Protein AF-A0A1Y1YU15-F1 (afdb_monomer)

Organism: NCBI:txid1314790

Mean predicted aligned error: 13.15 Å

Radius of gyration: 26.99 Å; Cα contacts (8 Å, |Δi|>4): 102; chains: 1; bounding box: 77×65×83 Å

Nearest PDB structures (foldseek):
  6uuj-assembly2_E  TM=3.097E-01  e=8.843E-01  Mycobacterium tuberculosis H37Rv

Solvent-accessible surface area (backbone atoms only — not comparable to full-atom values): 10564 Å² total; per-residue (Å²): 143,83,94,68,80,86,42,73,74,81,77,100,46,38,54,58,57,47,42,28,51,53,19,51,52,49,24,51,52,28,48,51,51,47,53,54,50,54,59,48,46,73,71,70,78,58,92,48,72,67,58,55,51,53,48,52,51,35,54,51,52,23,51,44,20,50,46,21,23,49,14,44,73,71,67,37,59,70,40,27,43,52,33,29,52,46,42,49,49,52,48,52,52,47,50,67,61,44,48,58,53,51,51,48,51,47,60,70,39,62,79,65,55,90,78,56,93,66,55,62,67,54,50,52,52,51,54,50,54,53,51,53,51,54,49,50,53,51,50,30,49,52,32,40,51,46,39,50,74,64,39,97,85,52,72,64,73,68,72,72,70,76,70,92,78,75,78,87,74,86,85,85,81,80,88,80,82,87,83,91,132

Structure (mmCIF, N/CA/C/O backbone):
data_AF-A0A1Y1YU15-F1
#
_entry.id   AF-A0A1Y1YU15-F1
#
loop_
_atom_site.group_PDB
_atom_site.id
_atom_site.type_symbol
_atom_site.label_atom_id
_atom_site.label_alt_id
_atom_site.label_comp_id
_atom_site.label_asym_id
_atom_site.label_entity_id
_atom_site.label_seq_id
_atom_site.pdbx_PDB_ins_code
_atom_site.Cartn_x
_atom_site.Cartn_y
_atom_site.Cartn_z
_atom_site.occupancy
_atom_site.B_iso_or_equiv
_atom_site.auth_seq_id
_atom_site.auth_comp_id
_atom_site.auth_asym_id
_atom_site.auth_atom_id
_atom_site.pdbx_PDB_model_num
ATOM 1 N N . MET A 1 1 ? -29.786 4.382 21.457 1.00 41.31 1 MET A N 1
ATOM 2 C CA . MET A 1 1 ? -29.570 3.303 20.467 1.00 41.31 1 MET A CA 1
ATOM 3 C C . MET A 1 1 ? -29.735 3.900 19.070 1.00 41.31 1 MET A C 1
ATOM 5 O O . MET A 1 1 ? -30.804 3.803 18.497 1.00 41.31 1 MET A O 1
ATOM 9 N N . SER A 1 2 ? -28.711 4.571 18.537 1.00 36.91 2 SER A N 1
ATOM 10 C CA . SER A 1 2 ? -28.689 5.029 17.140 1.00 36.91 2 SER A CA 1
ATOM 11 C C . SER A 1 2 ? -27.227 5.170 16.709 1.00 36.91 2 SER A C 1
ATOM 13 O O . SER A 1 2 ? -26.524 6.049 17.181 1.00 36.91 2 SER A O 1
ATOM 15 N N . ARG A 1 3 ? -26.738 4.205 15.923 1.00 45.25 3 ARG A N 1
ATOM 16 C CA . ARG A 1 3 ? -25.414 4.186 15.265 1.00 45.25 3 ARG A CA 1
ATOM 17 C C . ARG A 1 3 ? -25.619 3.860 13.780 1.00 45.25 3 ARG A C 1
ATOM 19 O O . ARG A 1 3 ? -25.076 2.872 13.287 1.00 45.25 3 ARG A O 1
ATOM 26 N N . ARG A 1 4 ? -26.544 4.547 13.102 1.00 46.19 4 ARG A N 1
ATOM 27 C CA . ARG A 1 4 ? -26.965 4.156 11.740 1.00 46.19 4 ARG A CA 1
ATOM 28 C C . ARG A 1 4 ? -26.695 5.179 10.639 1.00 46.19 4 ARG A C 1
ATOM 30 O O . ARG A 1 4 ? -26.731 4.764 9.486 1.00 46.19 4 ARG A O 1
ATOM 37 N N . TYR A 1 5 ? -26.355 6.434 10.936 1.00 45.50 5 TYR A N 1
ATOM 38 C CA . TYR A 1 5 ? -26.303 7.464 9.889 1.00 45.50 5 TYR A CA 1
ATOM 39 C C . TYR A 1 5 ? -24.934 7.680 9.222 1.00 45.50 5 TYR A C 1
ATOM 41 O O . TYR A 1 5 ? -24.892 8.070 8.061 1.00 45.50 5 TYR A O 1
ATOM 49 N N . LEU A 1 6 ? -23.822 7.272 9.841 1.00 48.00 6 LEU A N 1
ATOM 50 C CA . LEU A 1 6 ? -22.490 7.287 9.203 1.00 48.00 6 LEU A CA 1
ATOM 51 C C . LEU A 1 6 ? -22.209 6.091 8.264 1.00 48.00 6 LEU A C 1
ATOM 53 O O . LEU A 1 6 ? -21.063 5.866 7.873 1.00 48.00 6 LEU A O 1
ATOM 57 N N . ARG A 1 7 ? -23.222 5.287 7.905 1.00 48.56 7 ARG A N 1
ATOM 58 C CA . ARG A 1 7 ? -23.030 4.104 7.041 1.00 48.56 7 ARG A CA 1
ATOM 59 C C . ARG A 1 7 ? -22.749 4.444 5.576 1.00 48.56 7 ARG A C 1
ATOM 61 O O . ARG A 1 7 ? -22.023 3.704 4.924 1.00 48.56 7 ARG A O 1
ATOM 68 N N . ASN A 1 8 ? -23.257 5.569 5.074 1.00 46.53 8 ASN A N 1
ATOM 69 C CA . ASN A 1 8 ? -23.302 5.828 3.636 1.00 46.53 8 ASN A CA 1
ATOM 70 C C . ASN A 1 8 ? -22.641 7.163 3.268 1.00 46.53 8 ASN A C 1
ATOM 72 O O . ASN A 1 8 ? -23.328 8.129 2.952 1.00 46.53 8 ASN A O 1
ATOM 76 N N . CYS A 1 9 ? -21.310 7.209 3.240 1.00 51.03 9 CYS A N 1
ATOM 77 C CA . CYS A 1 9 ? -20.596 8.249 2.496 1.00 51.03 9 CYS A CA 1
ATOM 78 C C . CYS A 1 9 ? -19.996 7.629 1.230 1.00 51.03 9 CYS A C 1
ATOM 80 O O . CYS A 1 9 ? -19.015 6.899 1.308 1.00 51.03 9 CYS A O 1
ATOM 82 N N . CYS A 1 10 ? -20.612 7.949 0.085 1.00 49.19 10 CYS A N 1
ATOM 83 C CA . CYS A 1 10 ? -20.233 7.587 -1.286 1.00 49.19 10 CYS A CA 1
ATOM 84 C C . CYS A 1 10 ? -20.115 6.078 -1.588 1.00 49.19 10 CYS A C 1
ATOM 86 O O . CYS A 1 10 ? -19.109 5.446 -1.297 1.00 49.19 10 CYS A O 1
ATOM 88 N N . PHE A 1 11 ? -21.108 5.556 -2.324 1.00 46.59 11 PHE A N 1
ATOM 89 C CA . PHE A 1 11 ? -21.105 4.238 -2.983 1.00 46.59 11 PHE A CA 1
ATOM 90 C C . PHE A 1 11 ? -21.295 3.011 -2.062 1.00 46.59 11 PHE A C 1
ATOM 92 O O . PHE A 1 11 ? -20.361 2.272 -1.798 1.00 46.59 11 PHE A O 1
ATOM 99 N N . VAL A 1 12 ? -22.546 2.752 -1.645 1.00 57.03 12 VAL A N 1
ATOM 100 C CA . VAL A 1 12 ? -23.147 1.425 -1.315 1.00 57.03 12 VAL A CA 1
ATOM 101 C C . VAL A 1 12 ? -22.483 0.558 -0.215 1.00 57.03 12 VAL A C 1
ATOM 103 O O . VAL A 1 12 ? -23.078 -0.421 0.228 1.00 57.03 12 VAL A O 1
ATOM 106 N N . VAL A 1 13 ? -21.301 0.899 0.290 1.00 64.69 13 VAL A N 1
ATOM 107 C CA . VAL A 1 13 ? -20.503 0.039 1.170 1.00 64.69 13 VAL A CA 1
ATOM 108 C C . VAL A 1 13 ? -20.176 0.776 2.465 1.00 64.69 13 VAL A C 1
ATOM 110 O O . VAL A 1 13 ? -19.547 1.831 2.447 1.00 64.69 13 VAL A O 1
ATOM 113 N N . ASP A 1 14 ? -20.557 0.178 3.599 1.00 79.06 14 ASP A N 1
ATOM 114 C CA . ASP A 1 14 ? -20.177 0.647 4.936 1.00 79.06 14 ASP A CA 1
ATOM 115 C C . ASP A 1 14 ? -18.658 0.897 5.004 1.00 79.06 14 ASP A C 1
ATOM 117 O O . ASP A 1 14 ? -17.885 0.005 4.648 1.00 79.06 14 ASP A O 1
ATOM 121 N N . LEU A 1 15 ? -18.199 2.033 5.553 1.00 77.69 15 LEU A N 1
ATOM 122 C CA . LEU A 1 15 ? -16.755 2.331 5.699 1.00 77.69 15 LEU A CA 1
ATOM 123 C C . LEU A 1 15 ? -15.980 1.199 6.401 1.00 77.69 15 LEU A C 1
ATOM 125 O O . LEU A 1 15 ? -14.820 0.920 6.085 1.00 77.69 15 LEU A O 1
ATOM 129 N N . LYS A 1 16 ? -16.645 0.503 7.332 1.00 84.75 16 LYS A N 1
ATOM 130 C CA . LYS A 1 16 ? -16.109 -0.698 7.978 1.00 84.75 16 LYS A CA 1
ATOM 131 C C . LYS A 1 16 ? -15.852 -1.818 6.963 1.00 84.75 16 LYS A C 1
ATOM 133 O O . LYS A 1 16 ? -14.764 -2.377 6.946 1.00 84.75 16 LYS A O 1
ATOM 138 N N . MET A 1 17 ? -16.828 -2.141 6.116 1.00 86.31 17 MET A N 1
ATOM 139 C CA . MET A 1 17 ? -16.665 -3.179 5.093 1.00 86.31 17 MET A CA 1
ATOM 140 C C . MET A 1 17 ? -15.680 -2.754 4.004 1.00 86.31 17 MET A C 1
ATOM 142 O O . MET A 1 17 ? -14.873 -3.572 3.573 1.00 86.31 17 MET A O 1
ATOM 146 N N . GLY A 1 18 ? -15.685 -1.476 3.616 1.00 85.94 18 GLY A N 1
ATOM 147 C CA . GLY A 1 18 ? -14.731 -0.924 2.656 1.00 85.94 18 GLY A CA 1
ATOM 148 C C . GLY A 1 18 ? -13.286 -1.073 3.133 1.00 85.94 18 GLY A C 1
ATOM 149 O O . GLY A 1 18 ? -12.451 -1.595 2.400 1.00 85.94 18 GLY A O 1
ATOM 150 N N . SER A 1 19 ? -12.993 -0.705 4.384 1.00 87.06 19 SER A N 1
ATOM 151 C CA . SER A 1 19 ? -11.641 -0.858 4.943 1.00 87.06 19 SER A CA 1
ATOM 152 C C . SER A 1 19 ? -11.200 -2.324 5.051 1.00 87.06 19 SER A C 1
ATOM 154 O O . SER A 1 19 ? -10.050 -2.629 4.739 1.00 87.06 19 SER A O 1
ATOM 156 N N . ILE A 1 20 ? -12.107 -3.243 5.405 1.00 90.88 20 ILE A N 1
ATOM 157 C CA . ILE A 1 20 ? -11.824 -4.688 5.432 1.00 90.88 20 ILE A CA 1
ATOM 158 C C . ILE A 1 20 ? -11.522 -5.213 4.023 1.00 90.88 20 ILE A C 1
ATOM 160 O O . ILE A 1 20 ? -10.530 -5.914 3.837 1.00 90.88 20 ILE A O 1
ATOM 164 N N . LEU A 1 21 ? -12.339 -4.861 3.025 1.00 92.25 21 LEU A N 1
ATOM 165 C CA . LEU A 1 21 ? -12.133 -5.285 1.637 1.00 92.25 21 LEU A CA 1
ATOM 166 C C . LEU A 1 21 ? -10.809 -4.764 1.078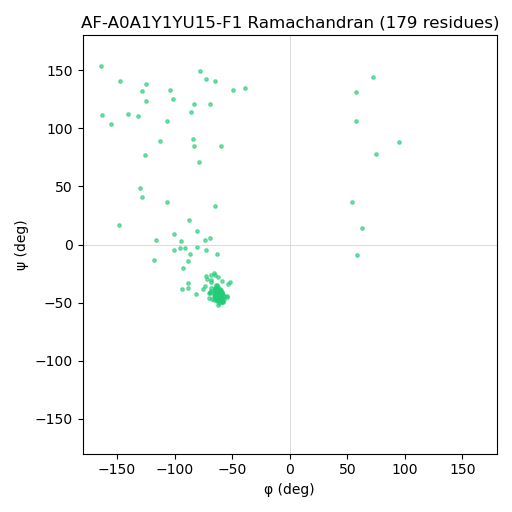 1.00 92.25 21 LEU A C 1
ATOM 168 O O . LEU A 1 21 ? -10.061 -5.533 0.480 1.00 92.25 21 LEU A O 1
ATOM 172 N N . ILE A 1 22 ? -10.486 -3.491 1.324 1.00 91.44 22 ILE A N 1
ATOM 173 C CA . ILE A 1 22 ? -9.209 -2.890 0.916 1.00 91.44 22 ILE A CA 1
ATOM 174 C C . ILE A 1 22 ? -8.036 -3.623 1.574 1.00 91.44 22 ILE A C 1
ATOM 176 O O . ILE A 1 22 ? -7.054 -3.939 0.905 1.00 91.44 22 ILE A O 1
ATOM 180 N N . ALA A 1 23 ? -8.135 -3.933 2.869 1.00 92.56 23 ALA A N 1
ATOM 181 C CA . ALA A 1 23 ? -7.090 -4.643 3.595 1.00 92.56 23 ALA A CA 1
ATOM 182 C C . ALA A 1 23 ? -6.886 -6.078 3.074 1.00 92.56 23 ALA A C 1
ATOM 184 O O . ALA A 1 23 ? -5.748 -6.498 2.862 1.00 92.56 23 ALA A O 1
ATOM 185 N N . LEU A 1 24 ? -7.969 -6.813 2.798 1.00 93.44 24 LEU A N 1
ATOM 186 C CA . LEU A 1 24 ? -7.902 -8.157 2.215 1.00 93.44 24 LEU A CA 1
ATOM 187 C C . LEU A 1 24 ? -7.347 -8.141 0.789 1.00 93.44 24 LEU A C 1
ATOM 189 O O . LEU A 1 24 ? -6.490 -8.958 0.455 1.00 93.44 24 LEU A O 1
ATOM 193 N N . PHE A 1 25 ? -7.789 -7.192 -0.038 1.00 92.69 25 PHE A N 1
ATOM 194 C CA . PHE A 1 25 ? -7.269 -7.020 -1.391 1.00 92.69 25 PHE A CA 1
ATOM 195 C C . PHE A 1 25 ? -5.776 -6.671 -1.369 1.00 92.69 25 PHE A C 1
ATOM 197 O O . PHE A 1 25 ? -4.992 -7.253 -2.114 1.00 92.69 25 PHE A O 1
ATOM 204 N N . GLY A 1 26 ? -5.357 -5.792 -0.454 1.00 88.94 26 GLY A N 1
ATOM 205 C CA . GLY A 1 26 ? -3.949 -5.484 -0.215 1.00 88.94 26 GLY A CA 1
ATOM 206 C C . GLY A 1 26 ? -3.140 -6.719 0.183 1.00 88.94 26 GLY A C 1
ATOM 207 O O . GLY A 1 26 ? -2.102 -6.983 -0.420 1.00 88.94 26 GLY A O 1
ATOM 208 N N . ALA A 1 27 ? -3.633 -7.519 1.134 1.00 92.38 27 ALA A N 1
ATOM 209 C CA . ALA A 1 27 ? -2.975 -8.758 1.548 1.00 92.38 27 ALA A CA 1
ATOM 210 C C . ALA A 1 27 ? -2.820 -9.743 0.378 1.00 92.38 27 ALA A C 1
ATOM 212 O O . ALA A 1 27 ? -1.752 -10.329 0.209 1.00 92.38 27 ALA A O 1
ATOM 213 N N . PHE A 1 28 ? -3.851 -9.880 -0.460 1.00 92.88 28 PHE A N 1
ATOM 214 C CA . PHE A 1 28 ? -3.805 -10.731 -1.647 1.00 92.88 28 PHE A CA 1
ATOM 215 C C . PHE A 1 28 ? -2.790 -10.230 -2.685 1.00 92.88 28 PHE A C 1
ATOM 217 O O . PHE A 1 28 ? -1.998 -11.016 -3.201 1.00 92.88 28 PHE A O 1
ATOM 224 N N . CYS A 1 29 ? -2.754 -8.921 -2.944 1.00 90.56 29 CYS A N 1
ATOM 225 C CA . CYS A 1 29 ? -1.759 -8.309 -3.824 1.00 90.56 29 CYS A CA 1
ATOM 226 C C . CYS A 1 29 ? -0.331 -8.579 -3.333 1.00 90.56 29 CYS A C 1
ATOM 228 O O . CYS A 1 29 ? 0.508 -9.034 -4.108 1.00 90.56 29 CYS A O 1
ATOM 230 N N . TRP A 1 30 ? -0.049 -8.362 -2.044 1.00 90.12 30 TRP A N 1
ATOM 231 C CA . TRP A 1 30 ? 1.274 -8.639 -1.472 1.00 90.12 30 TRP A CA 1
ATOM 232 C C . TRP A 1 30 ? 1.628 -10.125 -1.503 1.00 90.12 30 TRP A C 1
ATOM 234 O O . TRP A 1 30 ? 2.765 -10.468 -1.819 1.00 90.12 30 TRP A O 1
ATOM 244 N N . LEU A 1 31 ? 0.659 -11.012 -1.275 1.00 90.12 31 LEU A N 1
ATOM 245 C CA . LEU A 1 31 ? 0.854 -12.454 -1.419 1.00 90.12 31 LEU A CA 1
ATOM 246 C C . LEU A 1 31 ? 1.227 -12.835 -2.860 1.00 90.12 31 LEU A C 1
ATOM 248 O O . LEU A 1 31 ? 2.139 -13.634 -3.067 1.00 90.12 31 LEU A O 1
ATOM 252 N N . PHE A 1 32 ? 0.596 -12.223 -3.863 1.00 89.00 32 PHE A N 1
ATOM 253 C CA . PHE A 1 32 ? 0.967 -12.430 -5.264 1.00 89.00 32 PHE A CA 1
ATOM 254 C C . PHE A 1 32 ? 2.403 -11.960 -5.558 1.00 89.00 32 PHE A C 1
ATOM 256 O O . PHE A 1 32 ? 3.157 -12.655 -6.244 1.00 89.00 32 PHE A O 1
ATOM 263 N N . TYR A 1 33 ? 2.833 -10.827 -4.993 1.00 84.75 33 TYR A N 1
ATOM 264 C CA . TYR A 1 33 ? 4.223 -10.364 -5.107 1.00 84.75 33 TYR A CA 1
ATOM 265 C C . TYR A 1 33 ? 5.221 -11.324 -4.450 1.00 84.75 33 TYR A C 1
ATOM 267 O O . TYR A 1 33 ? 6.254 -11.630 -5.040 1.00 84.75 33 TYR A O 1
ATOM 275 N N . VAL A 1 34 ? 4.895 -11.859 -3.273 1.00 86.38 34 VAL A N 1
ATOM 276 C CA . VAL A 1 34 ? 5.696 -12.881 -2.577 1.00 86.38 34 VAL A CA 1
ATOM 277 C C . VAL A 1 34 ? 5.853 -14.134 -3.448 1.00 86.38 34 VAL A C 1
ATOM 279 O O . VAL A 1 34 ? 6.972 -14.598 -3.665 1.00 86.38 34 VAL A O 1
ATOM 282 N N . VAL A 1 35 ? 4.757 -14.657 -4.008 1.00 86.06 35 VAL A N 1
ATOM 283 C CA . VAL A 1 35 ? 4.774 -15.861 -4.860 1.00 86.06 35 VAL A CA 1
ATOM 284 C C . VAL A 1 35 ? 5.561 -15.630 -6.153 1.00 86.06 35 VAL A C 1
ATOM 286 O O . VAL A 1 35 ? 6.383 -16.460 -6.542 1.00 86.06 35 VAL A O 1
ATOM 289 N N . THR A 1 36 ? 5.358 -14.491 -6.816 1.00 83.06 36 THR A N 1
ATOM 290 C CA . THR A 1 36 ? 6.089 -14.163 -8.052 1.00 83.06 36 THR A CA 1
ATOM 291 C C . THR A 1 36 ? 7.577 -13.911 -7.806 1.00 83.06 36 THR A C 1
ATOM 293 O O . THR A 1 36 ? 8.397 -14.270 -8.654 1.00 83.06 36 THR A O 1
ATOM 296 N N . ALA A 1 37 ? 7.950 -13.362 -6.647 1.00 79.19 37 ALA A N 1
ATOM 297 C CA . ALA A 1 37 ? 9.345 -13.222 -6.238 1.00 79.19 37 ALA A CA 1
ATOM 298 C C . ALA A 1 37 ? 10.021 -14.590 -6.039 1.00 79.19 37 ALA A C 1
ATOM 300 O O . ALA A 1 37 ? 11.124 -14.798 -6.548 1.00 79.19 37 ALA A O 1
ATOM 301 N N . PHE A 1 38 ? 9.342 -15.552 -5.399 1.00 76.94 38 PHE A N 1
ATOM 302 C CA . PHE A 1 38 ? 9.835 -16.932 -5.284 1.00 76.94 38 PHE A CA 1
ATOM 303 C C . PHE A 1 38 ? 10.014 -17.618 -6.642 1.00 76.94 38 PHE A C 1
ATOM 305 O O . PHE A 1 38 ? 11.006 -18.309 -6.862 1.00 76.94 38 PHE A O 1
ATOM 312 N N . GLY A 1 39 ? 9.077 -17.418 -7.574 1.00 76.31 39 GLY A N 1
ATOM 313 C CA . GLY A 1 39 ? 9.182 -17.998 -8.915 1.00 76.31 39 GLY A CA 1
ATOM 314 C C . GLY A 1 39 ? 10.404 -17.492 -9.690 1.00 76.31 39 GLY A C 1
ATOM 315 O O . GLY A 1 39 ? 11.051 -18.257 -10.401 1.00 76.31 39 GLY A O 1
ATOM 316 N N . LYS A 1 40 ? 10.762 -16.211 -9.527 1.00 70.69 40 LYS A N 1
ATOM 317 C CA . LYS A 1 40 ? 11.930 -15.612 -10.191 1.00 70.69 40 LYS A CA 1
ATOM 318 C C . LYS A 1 40 ? 13.258 -16.036 -9.566 1.00 70.69 40 LYS A C 1
ATOM 320 O O . LYS A 1 40 ? 14.212 -16.264 -10.309 1.00 70.69 40 LYS A O 1
ATOM 325 N N . SER A 1 41 ? 13.332 -16.164 -8.240 1.00 66.12 41 SER A N 1
ATOM 326 C CA . SER A 1 41 ? 14.579 -16.545 -7.559 1.00 66.12 41 SER A CA 1
ATOM 327 C C . SER A 1 41 ? 15.040 -17.958 -7.933 1.00 66.12 41 SER A C 1
ATOM 329 O O . SER A 1 41 ? 16.236 -18.183 -8.106 1.00 66.12 41 SER A O 1
ATOM 331 N N . GLY A 1 42 ? 14.101 -18.884 -8.161 1.00 64.75 42 GLY A N 1
ATOM 332 C CA . GLY A 1 42 ? 14.405 -20.232 -8.647 1.00 64.75 42 GLY A CA 1
ATOM 33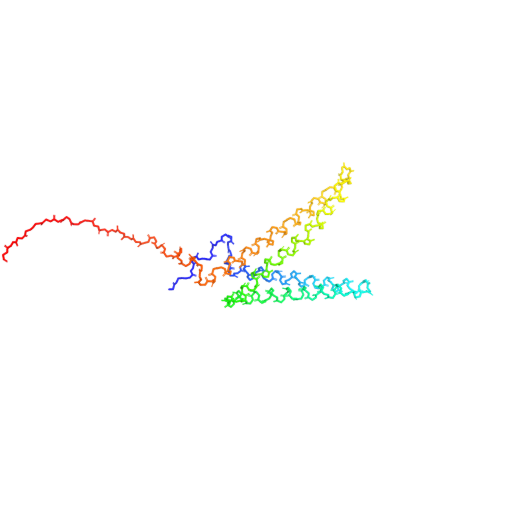3 C C . GLY A 1 42 ? 14.916 -20.284 -10.093 1.00 64.75 42 GLY A C 1
ATOM 334 O O . GLY A 1 42 ? 15.655 -21.200 -10.439 1.00 64.75 42 GLY A O 1
ATOM 335 N N . TYR A 1 43 ? 14.559 -19.304 -10.932 1.00 64.44 43 TYR A N 1
ATOM 336 C CA . TYR A 1 43 ? 14.914 -19.293 -12.357 1.00 64.44 43 TYR A CA 1
ATOM 337 C C . TYR A 1 43 ? 16.276 -18.640 -12.643 1.00 64.44 43 TYR A C 1
ATOM 339 O O . TYR A 1 43 ? 17.013 -19.108 -13.504 1.00 64.44 43 TYR A O 1
ATOM 347 N N . TYR A 1 44 ? 16.633 -17.572 -11.919 1.00 64.94 44 TYR A N 1
ATOM 348 C CA . TYR A 1 44 ? 17.868 -16.810 -12.169 1.00 64.94 44 TYR A CA 1
ATOM 349 C C . TYR A 1 44 ? 19.072 -17.239 -11.313 1.00 64.94 44 TYR A C 1
ATOM 351 O O . TYR A 1 44 ? 20.142 -16.648 -11.437 1.00 64.94 44 TYR A O 1
ATOM 359 N N . GLY A 1 45 ? 18.931 -18.273 -10.474 1.00 56.28 45 GLY A N 1
ATOM 360 C CA . GLY A 1 45 ? 20.060 -18.981 -9.851 1.00 56.28 45 GLY A CA 1
ATOM 361 C C . GLY A 1 45 ? 20.957 -18.154 -8.918 1.00 56.28 45 GLY A C 1
ATOM 362 O O . GLY A 1 45 ? 22.047 -18.606 -8.577 1.00 56.28 45 GLY A O 1
ATOM 363 N N . GLY A 1 46 ? 20.529 -16.963 -8.494 1.00 61.47 46 GLY A N 1
ATOM 364 C CA . GLY A 1 46 ? 21.310 -16.074 -7.637 1.00 61.47 46 GLY A CA 1
ATOM 365 C C . GLY A 1 46 ? 20.429 -15.402 -6.595 1.00 61.47 46 GLY A C 1
ATOM 366 O O . GLY A 1 46 ? 19.586 -14.576 -6.929 1.00 61.47 46 GLY A O 1
ATOM 367 N N . TYR A 1 47 ? 20.625 -15.760 -5.327 1.00 64.12 47 TYR A N 1
ATOM 368 C CA . TYR A 1 47 ? 19.943 -15.135 -4.197 1.00 64.12 47 TYR A CA 1
ATOM 369 C C . TYR A 1 47 ? 20.706 -13.860 -3.812 1.00 64.12 47 TYR A C 1
ATOM 371 O O . TYR A 1 47 ? 21.666 -13.909 -3.043 1.00 64.12 47 TYR A O 1
ATOM 379 N N . ASN A 1 48 ? 20.335 -12.713 -4.387 1.00 75.69 48 ASN A N 1
ATOM 380 C CA . ASN A 1 48 ? 20.947 -11.442 -4.006 1.00 75.69 48 ASN A CA 1
ATOM 381 C C . ASN A 1 48 ? 20.361 -10.940 -2.677 1.00 75.69 48 ASN A C 1
ATOM 383 O O . ASN A 1 48 ? 19.187 -11.150 -2.355 1.00 75.69 48 ASN A O 1
ATOM 387 N N . TRP A 1 49 ? 21.169 -10.216 -1.900 1.00 76.44 49 TRP A N 1
ATOM 388 C CA . TRP A 1 49 ? 20.734 -9.621 -0.628 1.00 76.44 49 TRP A CA 1
ATOM 389 C C . TRP A 1 49 ? 19.553 -8.649 -0.812 1.00 76.44 49 TRP A C 1
ATOM 391 O O . TRP A 1 49 ? 18.675 -8.566 0.045 1.00 76.44 49 TRP A O 1
ATOM 401 N N . ILE A 1 50 ? 19.496 -7.973 -1.964 1.00 78.19 50 ILE A N 1
ATOM 402 C CA . ILE A 1 50 ? 18.418 -7.052 -2.350 1.00 78.19 50 ILE A CA 1
ATOM 403 C C . ILE A 1 50 ? 17.088 -7.801 -2.515 1.00 78.19 50 ILE A C 1
ATOM 405 O O . ILE A 1 50 ? 16.055 -7.331 -2.035 1.00 78.19 50 ILE A O 1
ATOM 409 N N . ASP A 1 51 ? 17.107 -8.984 -3.132 1.00 76.44 51 ASP A N 1
ATOM 410 C CA . ASP A 1 51 ? 15.901 -9.792 -3.353 1.00 76.44 51 ASP A CA 1
ATOM 411 C C . ASP A 1 51 ? 15.359 -10.330 -2.023 1.00 76.44 51 ASP A C 1
ATOM 413 O O . ASP A 1 51 ? 14.157 -10.270 -1.763 1.00 76.44 51 ASP A O 1
ATOM 417 N N . SER A 1 52 ? 16.261 -10.753 -1.131 1.00 78.62 52 SER A N 1
ATOM 418 C CA . SER A 1 52 ? 15.924 -11.186 0.234 1.00 78.62 52 SER A CA 1
ATOM 419 C C . SER A 1 52 ? 15.266 -10.069 1.044 1.00 78.62 52 SER A C 1
ATOM 421 O O . SER A 1 52 ? 14.261 -10.282 1.723 1.00 78.62 52 SER A O 1
ATOM 423 N N . PHE A 1 53 ? 15.833 -8.864 0.967 1.00 83.19 53 PHE A N 1
ATOM 424 C CA . PHE A 1 53 ? 15.317 -7.697 1.672 1.00 83.19 53 PHE A CA 1
ATOM 425 C C . PHE A 1 53 ? 13.933 -7.300 1.151 1.00 83.19 53 PHE A C 1
ATOM 427 O O . PHE A 1 53 ? 13.002 -7.090 1.928 1.00 83.19 53 PHE A O 1
ATOM 434 N N . THR A 1 54 ? 13.776 -7.277 -0.171 1.00 81.88 54 THR A N 1
ATOM 435 C CA . THR A 1 54 ? 12.510 -6.954 -0.836 1.00 81.88 54 THR A CA 1
ATOM 436 C C . THR A 1 54 ? 11.418 -7.964 -0.478 1.00 81.88 54 THR A C 1
ATOM 438 O O . THR A 1 54 ? 10.290 -7.584 -0.167 1.00 81.88 54 THR A O 1
ATOM 441 N N . PHE A 1 55 ? 11.770 -9.249 -0.424 1.00 83.25 55 PHE A N 1
ATOM 442 C CA . PHE A 1 55 ? 10.876 -10.311 0.018 1.00 83.25 55 PHE A CA 1
ATOM 443 C C . PHE A 1 55 ? 10.378 -10.103 1.457 1.00 83.25 55 PHE A C 1
ATOM 445 O O . PHE A 1 55 ? 9.178 -10.196 1.725 1.00 83.25 55 PHE A O 1
ATOM 452 N N . GLY A 1 56 ? 11.288 -9.767 2.379 1.00 86.06 56 GLY A N 1
ATOM 453 C CA . GLY A 1 56 ? 10.941 -9.460 3.767 1.00 86.06 56 GLY A CA 1
ATOM 454 C C . GLY A 1 56 ? 9.961 -8.290 3.879 1.00 86.06 56 GLY A C 1
ATOM 455 O O . GLY A 1 56 ? 8.982 -8.376 4.621 1.00 86.06 56 GLY A O 1
ATOM 456 N N . LEU A 1 57 ? 10.166 -7.230 3.090 1.00 88.31 57 LEU A N 1
ATOM 457 C CA . LEU A 1 57 ? 9.252 -6.087 3.044 1.00 88.31 57 LEU A CA 1
ATOM 458 C C . LEU A 1 57 ? 7.855 -6.474 2.548 1.00 88.31 57 LEU A C 1
ATOM 460 O O . LEU A 1 57 ? 6.868 -6.038 3.138 1.00 88.31 57 LEU A O 1
ATOM 464 N N . TYR A 1 58 ? 7.749 -7.320 1.520 1.00 89.25 58 TYR A N 1
ATOM 465 C CA . TYR A 1 58 ? 6.452 -7.806 1.035 1.00 89.25 58 TYR A CA 1
ATOM 466 C C . TYR A 1 58 ? 5.727 -8.661 2.079 1.00 89.25 58 TYR A C 1
ATOM 468 O O . TYR A 1 58 ? 4.517 -8.520 2.261 1.00 89.25 58 TYR A O 1
ATOM 476 N N . GLY A 1 59 ? 6.463 -9.495 2.820 1.00 89.44 59 GLY A N 1
ATOM 477 C CA . GLY A 1 59 ? 5.912 -10.258 3.940 1.00 89.44 59 GLY A CA 1
ATOM 478 C C . GLY A 1 59 ? 5.382 -9.358 5.061 1.00 89.44 59 GLY A C 1
ATOM 479 O O . GLY A 1 59 ? 4.272 -9.567 5.546 1.00 89.44 59 GLY A O 1
ATOM 480 N N . ILE A 1 60 ? 6.133 -8.317 5.436 1.00 91.81 60 ILE A N 1
ATOM 481 C CA . ILE A 1 60 ? 5.702 -7.328 6.438 1.00 91.81 60 ILE A CA 1
ATOM 482 C C . ILE A 1 60 ? 4.471 -6.555 5.949 1.00 91.81 60 ILE A C 1
ATOM 484 O O . ILE A 1 60 ? 3.519 -6.357 6.698 1.00 91.81 60 ILE A O 1
ATOM 488 N N . ALA A 1 61 ? 4.449 -6.148 4.682 1.00 90.75 61 ALA A N 1
ATOM 489 C CA . ALA A 1 61 ? 3.299 -5.469 4.098 1.00 90.75 61 ALA A CA 1
ATOM 490 C C . ALA A 1 61 ? 2.034 -6.344 4.157 1.00 90.75 61 ALA A C 1
ATOM 492 O O . ALA A 1 61 ? 0.968 -5.876 4.561 1.00 90.75 61 ALA A O 1
ATOM 493 N N . MET A 1 62 ? 2.167 -7.637 3.845 1.00 93.19 62 MET A N 1
ATOM 494 C CA . MET A 1 62 ? 1.080 -8.607 3.963 1.00 93.19 62 MET A CA 1
ATOM 495 C C . MET A 1 62 ? 0.570 -8.718 5.407 1.00 93.19 62 MET A C 1
ATOM 497 O O . MET A 1 62 ? -0.641 -8.673 5.630 1.00 93.19 62 MET A O 1
ATOM 501 N N . THR A 1 63 ? 1.462 -8.836 6.398 1.00 93.38 63 THR A N 1
ATOM 502 C CA . THR A 1 63 ? 1.041 -8.947 7.804 1.00 93.38 63 THR A CA 1
ATOM 503 C C . THR A 1 63 ? 0.356 -7.675 8.290 1.00 93.38 63 THR A C 1
ATOM 505 O O . THR A 1 63 ? -0.671 -7.773 8.958 1.00 93.38 63 THR A O 1
ATOM 508 N N . ILE A 1 64 ? 0.831 -6.490 7.894 1.00 94.38 64 ILE A N 1
ATOM 509 C CA . ILE A 1 64 ? 0.180 -5.216 8.228 1.00 94.38 64 ILE A CA 1
ATOM 510 C C . ILE A 1 64 ? -1.221 -5.129 7.610 1.00 94.38 64 ILE A C 1
ATOM 512 O O . ILE A 1 64 ? -2.150 -4.690 8.286 1.00 94.38 64 ILE A O 1
ATOM 516 N N . CYS A 1 65 ? -1.415 -5.593 6.373 1.00 93.44 65 CYS A N 1
ATOM 517 C CA . CYS A 1 65 ? -2.744 -5.672 5.762 1.00 93.44 65 CYS A CA 1
ATOM 518 C C . CYS A 1 65 ? -3.687 -6.605 6.543 1.00 93.44 65 CYS A C 1
ATOM 520 O O . CYS A 1 65 ? -4.828 -6.236 6.814 1.00 93.44 65 CYS A O 1
ATOM 522 N N . VAL A 1 66 ? -3.217 -7.780 6.976 1.00 94.44 66 VAL A N 1
ATOM 523 C CA . VAL A 1 66 ? -4.019 -8.713 7.794 1.00 94.44 66 VAL A CA 1
ATOM 524 C C . VAL A 1 66 ? -4.359 -8.108 9.159 1.00 94.44 66 VAL A C 1
ATOM 526 O O . VAL A 1 66 ? -5.506 -8.178 9.605 1.00 94.44 66 VAL A O 1
ATOM 529 N N . VAL A 1 67 ? -3.387 -7.460 9.805 1.00 94.56 67 VAL A N 1
ATOM 530 C CA . VAL A 1 67 ? -3.587 -6.737 11.069 1.00 94.56 67 VAL A CA 1
ATOM 531 C C . VAL A 1 67 ? -4.586 -5.592 10.891 1.00 94.56 67 VAL A C 1
ATOM 533 O O . VAL A 1 67 ? -5.451 -5.403 11.744 1.00 94.56 67 VAL A O 1
ATOM 536 N N . GLY A 1 68 ? -4.528 -4.873 9.769 1.00 91.50 68 GLY A N 1
ATOM 537 C CA . GLY A 1 68 ? -5.486 -3.831 9.406 1.00 91.50 68 GLY A CA 1
ATOM 538 C C . GLY A 1 68 ? -6.908 -4.365 9.240 1.00 91.50 68 GLY A C 1
ATOM 539 O O . GLY A 1 68 ? -7.843 -3.800 9.807 1.00 91.50 68 GLY A O 1
ATOM 540 N N . ALA A 1 69 ? -7.075 -5.496 8.545 1.00 93.50 69 ALA A N 1
ATOM 541 C CA . ALA A 1 69 ? -8.370 -6.161 8.391 1.00 93.50 69 ALA A CA 1
ATOM 542 C C . ALA A 1 69 ? -8.945 -6.601 9.748 1.00 93.50 69 ALA A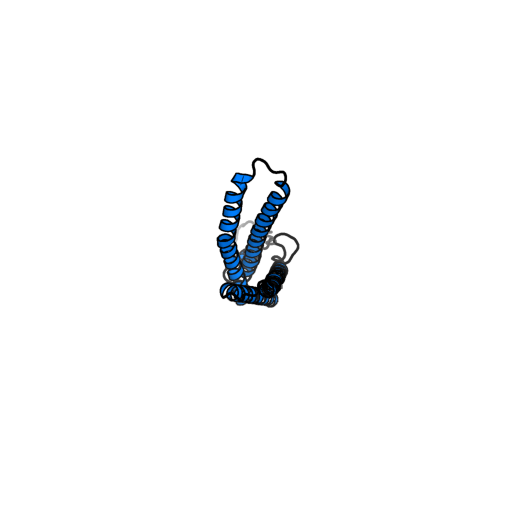 C 1
ATOM 544 O O . ALA A 1 69 ? -10.117 -6.361 10.046 1.00 93.50 69 ALA A O 1
ATOM 545 N N . TYR A 1 70 ? -8.108 -7.197 10.601 1.00 93.94 70 TYR A N 1
ATOM 546 C CA . TYR A 1 70 ? -8.497 -7.602 11.950 1.00 93.94 70 TYR A CA 1
ATOM 547 C C . TYR A 1 70 ? -8.841 -6.401 12.844 1.00 93.94 70 TYR A C 1
ATOM 549 O O . TYR A 1 70 ? -9.839 -6.433 13.569 1.00 93.94 70 TYR A O 1
ATOM 557 N N . GLY A 1 71 ? -8.068 -5.316 12.750 1.00 89.88 71 GLY A N 1
ATOM 558 C CA . GLY A 1 71 ? -8.327 -4.055 13.440 1.00 89.88 71 GLY A CA 1
ATOM 559 C C . GLY A 1 71 ? -9.666 -3.441 13.044 1.00 89.88 71 GLY A C 1
ATOM 560 O O . GLY A 1 71 ? -10.454 -3.075 13.914 1.00 89.88 71 GLY A O 1
ATOM 561 N N . ALA A 1 72 ? -9.975 -3.411 11.746 1.00 89.88 72 ALA A N 1
ATOM 562 C CA . ALA A 1 72 ? -11.265 -2.944 11.248 1.00 89.88 72 ALA A CA 1
ATOM 563 C C . ALA A 1 72 ? -12.421 -3.855 11.694 1.00 89.88 72 ALA A C 1
ATOM 565 O O . ALA A 1 72 ? -13.488 -3.370 12.073 1.00 89.88 72 ALA A O 1
ATOM 566 N N . TRP A 1 73 ? -12.209 -5.175 11.734 1.00 91.44 73 TRP A N 1
ATOM 567 C CA . TRP A 1 73 ? -13.208 -6.127 12.224 1.00 91.44 73 TRP A CA 1
ATOM 568 C C . TRP A 1 73 ? -13.554 -5.899 13.701 1.00 91.44 73 TRP A C 1
ATOM 570 O O . TRP A 1 73 ? -14.737 -5.743 14.036 1.00 91.44 73 TRP A O 1
ATOM 580 N N . LYS A 1 74 ? -12.527 -5.847 14.563 1.00 91.44 74 LYS A N 1
ATOM 581 C CA . LYS A 1 74 ? -12.646 -5.639 16.017 1.00 91.44 74 LYS A CA 1
ATOM 582 C C . LYS A 1 74 ? -12.842 -4.181 16.431 1.00 91.44 74 LYS A C 1
ATOM 584 O O . LYS A 1 74 ? -13.028 -3.922 17.618 1.00 91.44 74 LYS A O 1
ATOM 589 N N . THR A 1 75 ? -12.852 -3.246 15.480 1.00 87.38 75 THR A N 1
ATOM 590 C CA . THR A 1 75 ? -12.960 -1.798 15.728 1.00 87.38 75 THR A CA 1
ATOM 591 C C . THR A 1 75 ? -11.894 -1.276 16.700 1.00 87.38 75 THR A C 1
ATOM 593 O O . THR A 1 75 ? -12.164 -0.406 17.523 1.00 87.38 75 THR A O 1
ATOM 596 N N . ASP A 1 76 ? -10.678 -1.822 16.614 1.00 88.81 76 ASP A N 1
ATOM 597 C CA . ASP A 1 76 ? -9.546 -1.400 17.439 1.00 88.81 76 ASP A CA 1
ATOM 598 C C . ASP A 1 76 ? -8.832 -0.207 16.788 1.00 88.81 76 ASP A C 1
ATOM 600 O O . ASP A 1 76 ? -8.240 -0.314 15.709 1.00 88.81 76 ASP A O 1
ATOM 604 N N . ILE A 1 77 ? -8.890 0.943 17.460 1.00 88.69 77 ILE A N 1
ATOM 605 C CA . ILE A 1 77 ? -8.370 2.223 16.967 1.00 88.69 77 ILE A CA 1
ATOM 606 C C . ILE A 1 77 ? -6.863 2.141 16.704 1.00 88.69 77 ILE A C 1
ATOM 608 O O . ILE A 1 77 ? -6.380 2.717 15.728 1.00 88.69 77 ILE A O 1
ATOM 612 N N . MET A 1 78 ? -6.108 1.428 17.546 1.00 90.12 78 MET A N 1
ATOM 613 C CA . MET A 1 78 ? -4.648 1.385 17.449 1.00 90.12 78 MET A CA 1
ATOM 614 C C . MET A 1 78 ? -4.197 0.617 16.203 1.00 90.12 78 MET A C 1
ATOM 616 O O . MET A 1 78 ? -3.303 1.067 15.483 1.00 90.12 78 MET A O 1
ATOM 620 N N . LEU A 1 79 ? -4.861 -0.502 15.906 1.00 91.25 79 LEU A N 1
ATOM 621 C CA . LEU A 1 79 ? -4.569 -1.327 14.733 1.00 91.25 79 LEU A CA 1
ATOM 622 C C . LEU A 1 79 ? -4.982 -0.629 13.432 1.00 91.25 79 LEU A C 1
ATOM 624 O O . LEU A 1 79 ? -4.222 -0.616 12.463 1.00 91.25 79 LEU A O 1
ATOM 628 N N . VAL A 1 80 ? -6.153 0.016 13.424 1.00 89.94 80 VAL A N 1
ATOM 629 C CA . VAL A 1 80 ? -6.626 0.788 12.264 1.00 89.94 80 VAL A CA 1
ATOM 630 C C . VAL A 1 80 ? -5.716 1.993 12.001 1.00 89.94 80 VAL A C 1
ATOM 632 O O . VAL A 1 80 ? -5.408 2.284 10.846 1.00 89.94 80 VAL A O 1
ATOM 635 N N . ARG A 1 81 ? -5.211 2.656 13.052 1.00 91.81 81 ARG A N 1
ATOM 636 C CA . ARG A 1 81 ? -4.231 3.748 12.933 1.00 91.81 81 ARG A CA 1
ATOM 637 C C . ARG A 1 81 ? -2.944 3.293 12.257 1.00 91.81 81 ARG A C 1
ATOM 639 O O . ARG A 1 81 ? -2.463 3.974 11.353 1.00 91.81 81 ARG A O 1
ATOM 646 N N . LEU A 1 82 ? -2.392 2.160 12.697 1.00 92.56 82 LEU A N 1
ATOM 647 C CA . LEU A 1 82 ? -1.172 1.594 12.122 1.00 92.56 82 LEU A CA 1
ATOM 648 C C . LEU A 1 82 ? -1.365 1.305 10.628 1.00 92.56 82 LEU A C 1
ATOM 650 O O . LEU A 1 82 ? -0.531 1.689 9.812 1.00 92.56 82 LEU A O 1
ATOM 654 N N . PHE A 1 83 ? -2.494 0.695 10.267 1.00 92.56 83 PHE A N 1
ATOM 655 C CA . PHE A 1 83 ? -2.825 0.390 8.878 1.00 92.56 83 PHE A CA 1
ATOM 656 C C . PHE A 1 83 ? -3.029 1.650 8.019 1.00 92.56 83 PHE A C 1
ATOM 658 O O . PHE A 1 83 ? -2.559 1.713 6.880 1.00 92.56 83 PHE A O 1
ATOM 665 N N . ALA A 1 84 ? -3.666 2.685 8.571 1.00 91.75 84 ALA A N 1
ATOM 666 C CA . ALA A 1 84 ? -3.830 3.971 7.899 1.00 91.75 84 ALA A CA 1
ATOM 667 C C . ALA A 1 84 ? -2.476 4.649 7.633 1.00 91.75 84 ALA A C 1
ATOM 669 O O . ALA A 1 84 ? -2.221 5.097 6.517 1.00 91.75 84 ALA A O 1
ATOM 670 N N . MET A 1 85 ? -1.583 4.676 8.629 1.00 94.06 85 MET A N 1
ATOM 671 C CA . MET A 1 85 ? -0.221 5.198 8.469 1.00 94.06 85 MET A CA 1
ATOM 672 C C . MET A 1 85 ? 0.566 4.405 7.427 1.00 94.06 85 MET A C 1
ATOM 674 O O . MET A 1 85 ? 1.189 4.997 6.549 1.00 94.06 85 MET A O 1
ATOM 678 N N . PHE A 1 86 ? 0.492 3.075 7.483 1.00 93.19 86 PHE A N 1
ATOM 679 C CA . PHE A 1 86 ? 1.139 2.203 6.510 1.00 93.19 86 PHE A CA 1
ATOM 680 C C . PHE A 1 86 ? 0.660 2.474 5.079 1.00 93.19 86 PHE A C 1
ATOM 682 O O . PHE A 1 86 ? 1.485 2.561 4.178 1.00 93.19 86 PHE A O 1
ATOM 689 N N . SER A 1 87 ? -0.642 2.681 4.872 1.00 90.00 87 SER A N 1
ATOM 690 C CA . SER A 1 87 ? -1.207 2.969 3.544 1.00 90.00 87 SER A CA 1
ATOM 691 C C . SER A 1 87 ? -0.651 4.266 2.943 1.00 90.00 87 SER A C 1
ATOM 693 O O . SER A 1 87 ? -0.343 4.322 1.753 1.00 90.00 87 SER A O 1
ATOM 695 N N . TRP A 1 88 ? -0.465 5.303 3.766 1.00 93.00 88 TRP A N 1
ATOM 696 C CA . TRP A 1 88 ? 0.174 6.551 3.337 1.00 93.00 88 TRP A CA 1
ATOM 697 C C . TRP A 1 88 ? 1.666 6.385 3.059 1.00 93.00 88 TRP A C 1
ATOM 699 O O . TRP A 1 88 ? 2.172 6.933 2.081 1.00 93.00 88 TRP A O 1
ATOM 709 N N . ILE A 1 89 ? 2.372 5.620 3.892 1.00 92.62 89 ILE A N 1
ATOM 710 C CA . ILE A 1 89 ? 3.791 5.326 3.678 1.00 92.62 89 ILE A CA 1
ATOM 711 C C . ILE A 1 89 ? 3.967 4.541 2.374 1.00 92.62 89 ILE A C 1
ATOM 713 O O . ILE A 1 89 ? 4.763 4.960 1.539 1.00 92.62 89 ILE A O 1
ATOM 717 N N . ASP A 1 90 ? 3.190 3.476 2.142 1.00 88.44 90 ASP A N 1
ATOM 718 C CA . ASP A 1 90 ? 3.215 2.723 0.879 1.00 88.44 90 ASP A CA 1
ATOM 719 C C . ASP A 1 90 ? 2.982 3.652 -0.312 1.00 88.44 90 ASP A C 1
ATOM 721 O O . ASP A 1 90 ? 3.730 3.593 -1.286 1.00 88.44 90 ASP A O 1
ATOM 725 N N . LEU A 1 91 ? 2.007 4.562 -0.228 1.00 89.19 91 LEU A N 1
ATOM 726 C CA . LEU A 1 91 ? 1.755 5.540 -1.282 1.00 89.19 91 LEU A CA 1
ATOM 727 C C . LEU A 1 91 ? 2.995 6.402 -1.568 1.00 89.19 91 LEU A C 1
ATOM 729 O O . LEU A 1 91 ? 3.392 6.517 -2.724 1.00 89.19 91 LEU A O 1
ATOM 733 N N . ILE A 1 92 ? 3.626 6.971 -0.536 1.00 90.62 92 ILE A N 1
ATOM 734 C CA . ILE A 1 92 ? 4.828 7.809 -0.678 1.00 90.62 92 ILE A CA 1
ATOM 735 C C . ILE A 1 92 ? 5.972 7.010 -1.303 1.00 90.62 92 ILE A C 1
ATOM 737 O O . ILE A 1 92 ? 6.598 7.479 -2.252 1.00 90.62 92 ILE A O 1
ATOM 741 N N . PHE A 1 93 ? 6.220 5.792 -0.819 1.00 87.19 93 PHE A N 1
ATOM 742 C CA . PHE A 1 93 ? 7.231 4.910 -1.394 1.00 87.19 93 PHE A CA 1
ATOM 743 C C . PHE A 1 93 ? 6.922 4.613 -2.865 1.00 87.19 93 PHE A C 1
ATOM 745 O O . PHE A 1 93 ? 7.788 4.778 -3.719 1.00 87.19 93 PHE A O 1
ATOM 752 N N . ASN A 1 94 ? 5.682 4.259 -3.203 1.00 83.75 94 ASN A N 1
ATOM 753 C CA . ASN A 1 94 ? 5.311 4.019 -4.595 1.00 83.75 94 ASN A CA 1
ATOM 754 C C . ASN A 1 94 ? 5.530 5.267 -5.449 1.00 83.75 94 ASN A C 1
ATOM 756 O O . ASN A 1 94 ? 6.137 5.153 -6.499 1.00 83.75 94 ASN A O 1
ATOM 760 N N . VAL A 1 95 ? 5.127 6.453 -4.997 1.00 84.25 95 VAL A N 1
ATOM 761 C CA . VAL A 1 95 ? 5.348 7.719 -5.714 1.00 84.25 95 VAL A CA 1
ATOM 762 C C . VAL A 1 95 ? 6.844 7.974 -5.942 1.00 84.25 95 VAL A C 1
ATOM 764 O O . VAL A 1 95 ? 7.248 8.234 -7.074 1.00 84.25 95 VAL A O 1
ATOM 767 N N . ILE A 1 96 ? 7.680 7.834 -4.909 1.00 87.00 96 ILE A N 1
ATOM 768 C CA . ILE A 1 96 ? 9.128 8.080 -4.994 1.00 87.00 96 ILE A CA 1
ATOM 769 C C . ILE A 1 96 ? 9.826 7.081 -5.922 1.00 87.00 96 ILE A C 1
ATOM 771 O O . ILE A 1 96 ? 10.716 7.478 -6.666 1.00 87.00 96 ILE A O 1
ATOM 775 N N . PHE A 1 97 ? 9.448 5.801 -5.897 1.00 82.25 97 PHE A N 1
ATOM 776 C CA . PHE A 1 97 ? 10.118 4.767 -6.692 1.00 82.25 97 PHE A CA 1
ATOM 777 C C . PHE A 1 97 ? 9.530 4.611 -8.103 1.00 82.25 97 PHE A C 1
ATOM 779 O O . PHE A 1 97 ? 10.275 4.352 -9.049 1.00 82.25 97 PHE A O 1
ATOM 786 N N . TRP A 1 98 ? 8.222 4.812 -8.285 1.00 80.00 98 TRP A N 1
ATOM 787 C CA . TRP A 1 98 ? 7.570 4.689 -9.592 1.00 80.00 98 TRP A CA 1
ATOM 788 C C . TRP A 1 98 ? 7.733 5.922 -10.463 1.00 80.00 98 TRP A C 1
ATOM 790 O O . TRP A 1 98 ? 7.990 5.753 -11.652 1.00 80.00 98 TRP A O 1
ATOM 800 N N . ILE A 1 99 ? 7.599 7.143 -9.927 1.00 79.75 99 ILE A N 1
ATOM 801 C CA . ILE A 1 99 ? 7.666 8.354 -10.761 1.00 79.75 99 ILE A CA 1
ATOM 802 C C . ILE A 1 99 ? 8.986 8.425 -11.537 1.00 79.75 99 ILE A C 1
ATOM 804 O O . ILE A 1 99 ? 8.918 8.613 -12.748 1.00 79.75 99 ILE A O 1
ATOM 808 N N . PRO A 1 100 ? 10.174 8.203 -10.943 1.00 82.25 100 PRO A N 1
ATOM 809 C CA . PRO A 1 100 ? 11.424 8.211 -11.698 1.00 82.25 100 PRO A CA 1
ATOM 810 C C . PRO A 1 100 ? 11.483 7.111 -12.757 1.00 82.25 100 PRO A C 1
ATOM 812 O O . PRO A 1 100 ? 11.998 7.349 -13.844 1.00 82.25 100 PRO A O 1
ATOM 815 N N . GLY A 1 101 ? 10.940 5.923 -12.470 1.00 78.25 101 GLY A N 1
ATOM 816 C CA . GLY A 1 101 ? 10.875 4.822 -13.433 1.00 78.25 101 GLY A CA 1
ATOM 817 C C . GLY A 1 101 ? 9.979 5.152 -14.624 1.00 78.25 101 GLY A C 1
ATOM 818 O O . GLY A 1 101 ? 10.374 4.957 -15.770 1.00 78.25 101 GLY A O 1
ATOM 819 N N . VAL A 1 102 ? 8.806 5.724 -14.355 1.00 75.94 102 VAL A N 1
ATOM 820 C CA . VAL A 1 102 ? 7.851 6.177 -15.368 1.00 75.94 102 VAL A CA 1
ATOM 821 C C . VAL A 1 102 ? 8.436 7.339 -16.166 1.00 75.94 102 VAL A C 1
ATOM 823 O O . VAL A 1 102 ? 8.444 7.281 -17.388 1.00 75.94 102 VAL A O 1
ATOM 826 N N . VAL A 1 103 ? 9.003 8.356 -15.513 1.00 79.38 103 VAL A N 1
ATOM 827 C CA . VAL A 1 103 ? 9.657 9.496 -16.174 1.00 79.38 103 VAL A CA 1
ATOM 828 C C . VAL A 1 103 ? 10.823 9.028 -17.034 1.00 79.38 103 VAL A C 1
ATOM 830 O O . VAL A 1 103 ? 10.918 9.445 -18.179 1.00 79.38 103 VAL A O 1
ATOM 833 N N . ARG A 1 104 ? 11.681 8.130 -16.539 1.00 79.38 104 ARG A N 1
ATOM 834 C CA . ARG A 1 104 ? 12.787 7.576 -17.327 1.00 79.38 104 ARG A CA 1
ATOM 835 C C . ARG A 1 104 ? 12.274 6.791 -18.528 1.00 79.38 104 ARG A C 1
ATOM 837 O O . ARG A 1 104 ? 12.759 6.995 -19.633 1.00 79.38 104 ARG A O 1
ATOM 844 N N . PHE A 1 105 ? 11.257 5.956 -18.326 1.00 73.00 105 PHE A N 1
ATOM 845 C CA . PHE A 1 105 ? 10.591 5.245 -19.411 1.00 73.00 105 PHE A CA 1
ATOM 846 C C . PHE A 1 105 ? 10.037 6.218 -20.454 1.00 73.00 105 PHE A C 1
ATOM 848 O O . PHE A 1 105 ? 10.255 6.011 -21.642 1.00 73.00 105 PHE A O 1
ATOM 855 N N . PHE A 1 106 ? 9.386 7.302 -20.023 1.00 72.50 106 PHE A N 1
ATOM 856 C CA . PHE A 1 106 ? 8.894 8.358 -20.901 1.00 72.50 106 PHE A CA 1
ATOM 857 C C . PHE A 1 106 ? 10.025 9.072 -21.631 1.00 72.50 106 PHE A C 1
ATOM 859 O O . PHE A 1 106 ? 9.930 9.214 -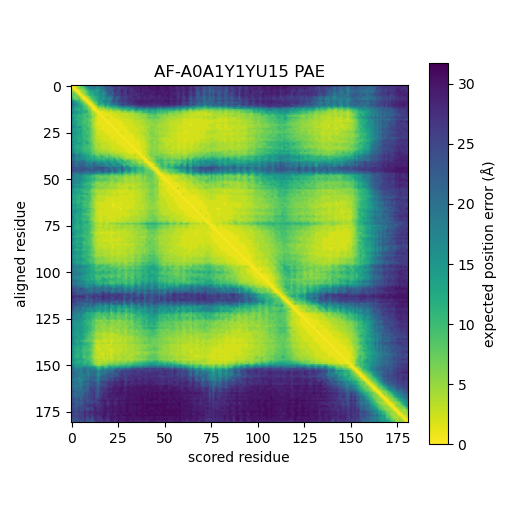22.838 1.00 72.50 106 PHE A O 1
ATOM 866 N N . VAL A 1 107 ? 11.092 9.488 -20.952 1.00 75.12 107 VAL A N 1
ATOM 867 C CA . VAL A 1 107 ? 12.226 10.198 -21.564 1.00 75.12 107 VAL A CA 1
ATOM 868 C C . VAL A 1 107 ? 12.932 9.318 -22.599 1.00 75.12 107 VAL A C 1
ATOM 870 O O . VAL A 1 107 ? 13.152 9.761 -23.726 1.00 75.12 107 VAL A O 1
ATOM 873 N N . ASP A 1 108 ? 13.211 8.056 -22.262 1.00 72.19 108 ASP A N 1
ATOM 874 C CA . ASP A 1 108 ? 13.888 7.111 -23.158 1.00 72.19 108 ASP A CA 1
ATOM 875 C C . ASP A 1 108 ? 13.012 6.730 -24.366 1.00 72.19 108 ASP A C 1
ATOM 877 O O . ASP A 1 108 ? 13.524 6.451 -25.456 1.00 72.19 108 ASP A O 1
ATOM 881 N N . ARG A 1 109 ? 11.682 6.713 -24.195 1.00 66.56 109 ARG A N 1
ATOM 882 C CA . ARG A 1 109 ? 10.740 6.321 -25.249 1.00 66.56 109 ARG A CA 1
ATOM 883 C C . ARG A 1 109 ? 10.197 7.484 -26.078 1.00 66.56 109 ARG A C 1
ATOM 885 O O . ARG A 1 109 ? 10.130 7.319 -27.288 1.00 66.56 109 ARG A O 1
ATOM 892 N N . LEU A 1 110 ? 9.898 8.658 -25.519 1.00 62.00 110 LEU A N 1
ATOM 893 C CA . LEU A 1 110 ? 9.408 9.833 -26.268 1.00 62.00 110 LEU A CA 1
ATOM 894 C C . LEU A 1 110 ? 10.337 10.209 -27.429 1.00 62.00 110 LEU A C 1
ATOM 896 O O . LEU A 1 110 ? 9.856 10.570 -28.499 1.00 62.00 110 LEU A O 1
ATOM 900 N N . TYR A 1 111 ? 11.652 10.023 -27.274 1.00 59.34 111 TYR A N 1
ATOM 901 C CA . TYR A 1 111 ? 12.627 10.258 -28.346 1.00 59.34 111 TYR A CA 1
ATOM 902 C C . TYR A 1 111 ? 12.490 9.291 -29.540 1.00 59.34 111 TYR A C 1
ATOM 904 O O . TYR A 1 111 ? 12.885 9.621 -30.654 1.00 59.34 111 TYR A O 1
ATOM 912 N N . ARG A 1 112 ? 11.924 8.094 -29.330 1.00 58.28 112 ARG A N 1
ATOM 913 C CA . ARG A 1 112 ? 11.714 7.060 -30.365 1.00 58.28 112 ARG A CA 1
ATOM 914 C C . ARG A 1 112 ? 10.280 7.012 -30.911 1.00 58.28 112 ARG A C 1
ATOM 916 O O . ARG A 1 112 ? 10.011 6.228 -31.814 1.00 58.28 112 ARG A O 1
ATOM 923 N N . TRP A 1 113 ? 9.353 7.800 -30.361 1.00 55.00 113 TRP A N 1
ATOM 924 C CA . TRP A 1 113 ? 7.903 7.619 -30.544 1.00 55.00 113 TRP A CA 1
ATOM 925 C C . TRP A 1 113 ? 7.267 8.359 -31.715 1.00 55.00 113 TRP A C 1
ATOM 927 O O . TRP A 1 113 ? 6.087 8.156 -31.976 1.00 55.00 113 TRP A O 1
ATOM 937 N N . CYS A 1 114 ? 8.015 9.163 -32.466 1.00 54.66 114 CYS A N 1
ATOM 938 C CA . CYS A 1 114 ? 7.406 9.899 -33.574 1.00 54.66 114 CYS A CA 1
ATOM 939 C C . CYS A 1 114 ? 7.030 9.025 -34.795 1.00 54.66 114 CYS A C 1
ATOM 941 O O . CYS A 1 114 ? 6.444 9.562 -35.725 1.00 54.66 114 CYS A O 1
ATOM 943 N N . PHE A 1 115 ? 7.346 7.716 -34.835 1.00 52.88 115 PHE A N 1
ATOM 944 C CA . PHE A 1 115 ? 7.250 6.932 -36.086 1.00 52.88 115 PHE A CA 1
ATOM 945 C C . PHE A 1 115 ? 6.884 5.428 -35.982 1.00 52.88 115 PHE A C 1
ATOM 947 O O . PHE A 1 115 ? 7.113 4.706 -36.947 1.00 52.88 115 PHE A O 1
ATOM 954 N N . SER A 1 116 ? 6.333 4.903 -34.876 1.00 57.66 116 SER A N 1
ATOM 955 C CA . SER A 1 116 ? 6.065 3.447 -34.751 1.00 57.66 116 SER A CA 1
ATOM 956 C C . SER A 1 116 ? 4.610 3.094 -34.410 1.00 57.66 116 SER A C 1
ATOM 958 O O . SER A 1 116 ? 4.016 3.699 -33.522 1.00 57.66 116 SER A O 1
ATOM 960 N N . ASP A 1 117 ? 4.079 2.050 -35.059 1.00 62.31 117 ASP A N 1
ATOM 961 C CA . ASP A 1 117 ? 2.701 1.530 -34.938 1.00 62.31 117 ASP A CA 1
ATOM 962 C C . ASP A 1 117 ? 2.316 0.980 -33.542 1.00 62.31 117 ASP A C 1
ATOM 964 O O . ASP A 1 117 ? 1.144 0.729 -33.268 1.00 62.31 117 ASP A O 1
ATOM 968 N N . ASN A 1 118 ? 3.265 0.859 -32.605 1.00 62.44 118 ASN A N 1
ATOM 969 C CA . ASN A 1 118 ? 3.033 0.330 -31.249 1.00 62.44 118 ASN A CA 1
ATOM 970 C C . ASN A 1 118 ? 2.591 1.397 -30.219 1.00 62.44 118 ASN A C 1
ATOM 972 O O . ASN A 1 118 ? 2.745 1.215 -29.006 1.00 62.44 118 ASN A O 1
ATOM 976 N N . CYS A 1 119 ? 2.059 2.536 -30.666 1.00 65.25 119 CYS A N 1
ATOM 977 C CA . CYS A 1 119 ? 1.628 3.628 -29.783 1.00 65.25 119 CYS A CA 1
ATOM 978 C C . CYS A 1 119 ? 0.473 3.234 -28.844 1.00 65.25 119 CYS A C 1
ATOM 980 O O . CYS A 1 119 ? 0.439 3.675 -27.694 1.00 65.25 119 CYS A O 1
ATOM 982 N N . ILE A 1 120 ? -0.447 2.378 -29.300 1.00 68.94 120 ILE A N 1
ATOM 983 C CA . ILE A 1 120 ? -1.668 2.027 -28.555 1.00 68.94 120 ILE A CA 1
ATOM 984 C C . ILE A 1 120 ? -1.355 1.170 -27.317 1.00 68.94 120 ILE A C 1
ATOM 986 O O . ILE A 1 120 ? -1.832 1.482 -26.226 1.00 68.94 120 ILE A O 1
ATOM 990 N N . GLU A 1 121 ? -0.517 0.135 -27.447 1.00 65.69 121 G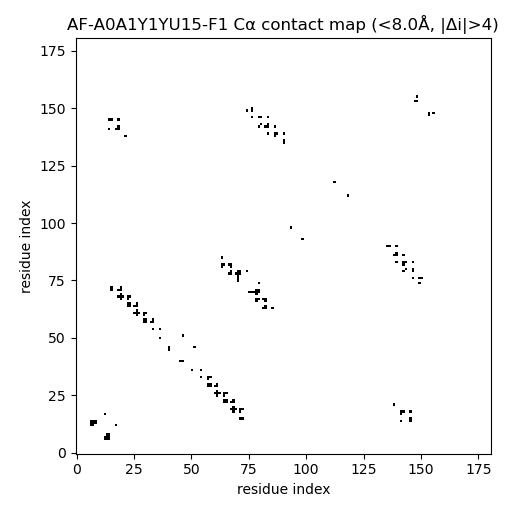LU A N 1
ATOM 991 C CA . GLU A 1 121 ? -0.149 -0.747 -26.324 1.00 65.69 121 GLU A CA 1
ATOM 992 C C . GLU A 1 121 ? 0.545 0.023 -25.198 1.00 65.69 121 GLU A C 1
ATOM 994 O O . GLU A 1 121 ? 0.270 -0.169 -24.010 1.00 65.69 121 GLU A O 1
ATOM 999 N N . ASN A 1 122 ? 1.417 0.957 -25.569 1.00 67.06 122 ASN A N 1
ATOM 1000 C CA . ASN A 1 122 ? 2.133 1.746 -24.584 1.00 67.06 122 ASN A CA 1
ATOM 1001 C C . ASN A 1 122 ? 1.229 2.798 -23.920 1.00 67.06 122 ASN A C 1
ATOM 1003 O O . ASN A 1 122 ? 1.364 3.026 -22.718 1.00 67.06 122 ASN A O 1
ATOM 1007 N N . TYR A 1 123 ? 0.282 3.399 -24.650 1.00 71.25 123 TYR A N 1
ATOM 1008 C CA . TYR A 1 123 ? -0.717 4.303 -24.067 1.00 71.25 123 TYR A CA 1
ATOM 1009 C C . TYR A 1 123 ? -1.593 3.582 -23.034 1.00 71.25 123 TYR A C 1
ATOM 1011 O O . TYR A 1 123 ? -1.819 4.094 -21.938 1.00 71.25 123 TYR A O 1
ATOM 1019 N N . LEU A 1 124 ? -2.006 2.349 -23.336 1.00 76.56 124 LEU A N 1
ATOM 1020 C CA . LEU A 1 124 ? -2.788 1.520 -22.421 1.00 76.56 124 LEU A CA 1
ATOM 1021 C C . LEU A 1 124 ? -2.015 1.212 -21.129 1.00 76.56 124 LEU A C 1
ATOM 1023 O O . LEU A 1 124 ? -2.577 1.307 -20.039 1.00 76.56 124 LEU A O 1
ATOM 1027 N N . SER A 1 125 ? -0.706 0.947 -21.226 1.00 71.69 125 SER A N 1
ATOM 1028 C CA . SER A 1 125 ? 0.149 0.761 -20.045 1.00 71.69 125 SER A CA 1
ATOM 1029 C C . SER A 1 125 ? 0.178 1.997 -19.132 1.00 71.69 125 SER A C 1
ATOM 1031 O O . SER A 1 125 ? 0.104 1.869 -17.911 1.00 71.69 125 SER A O 1
ATOM 1033 N N . ILE A 1 126 ? 0.199 3.201 -19.713 1.00 73.44 126 ILE A N 1
ATOM 1034 C CA . ILE A 1 126 ? 0.227 4.471 -18.975 1.00 73.44 126 ILE A CA 1
ATOM 1035 C C . ILE A 1 126 ? -1.093 4.680 -18.240 1.00 73.44 126 ILE A C 1
ATOM 1037 O O . ILE A 1 126 ? -1.094 4.994 -17.050 1.00 73.44 126 ILE A O 1
ATOM 1041 N N . VAL A 1 127 ? -2.214 4.464 -18.932 1.00 80.69 127 VAL A N 1
ATOM 1042 C CA . VAL A 1 127 ? -3.553 4.582 -18.343 1.00 80.69 127 VAL A CA 1
ATOM 1043 C C . VAL A 1 127 ? -3.710 3.623 -17.163 1.00 80.69 127 VAL A C 1
ATOM 1045 O O . VAL A 1 127 ? -4.206 4.033 -16.116 1.00 80.69 127 VAL A O 1
ATOM 1048 N N . ILE A 1 128 ? -3.226 2.382 -17.285 1.00 81.88 128 ILE A N 1
ATOM 1049 C CA . ILE A 1 128 ? -3.249 1.410 -16.183 1.00 81.88 128 ILE A CA 1
ATOM 1050 C C . ILE A 1 128 ? -2.410 1.902 -15.001 1.00 81.88 128 ILE A C 1
ATOM 1052 O O . ILE A 1 128 ? -2.888 1.881 -13.869 1.00 81.88 128 ILE A O 1
ATOM 1056 N N . VAL A 1 129 ? -1.180 2.371 -15.234 1.00 79.12 129 VAL A N 1
ATOM 1057 C CA . VAL A 1 129 ? -0.291 2.837 -14.154 1.00 79.12 129 VAL A CA 1
ATOM 1058 C C . VAL A 1 129 ? -0.888 4.040 -13.421 1.00 79.12 129 VAL A C 1
ATOM 1060 O O . VAL A 1 129 ? -0.931 4.050 -12.189 1.00 79.12 129 VAL A O 1
ATOM 1063 N N . VAL A 1 130 ? -1.403 5.027 -14.158 1.00 81.25 130 VAL A N 1
ATOM 1064 C CA . VAL A 1 130 ? -2.062 6.205 -13.572 1.00 81.25 130 VAL A CA 1
ATOM 1065 C C . VAL A 1 130 ? -3.336 5.799 -12.826 1.00 81.25 130 VAL A C 1
ATOM 1067 O O . VAL A 1 130 ? -3.550 6.242 -11.698 1.00 81.25 130 VAL A O 1
ATOM 1070 N N . GLY A 1 131 ? -4.149 4.911 -13.403 1.00 85.00 131 GLY A N 1
ATOM 1071 C CA . GLY A 1 131 ? -5.357 4.385 -12.766 1.00 85.00 131 GLY A CA 1
ATOM 1072 C C . GLY A 1 131 ? -5.063 3.670 -11.446 1.00 85.00 131 GLY A C 1
ATOM 1073 O O . GLY A 1 131 ? -5.716 3.938 -10.439 1.00 85.00 131 GLY A O 1
ATOM 1074 N N . MET A 1 132 ? -4.026 2.831 -11.412 1.00 83.19 132 MET A N 1
ATOM 1075 C CA . MET A 1 132 ? -3.581 2.141 -10.197 1.00 83.19 132 MET A CA 1
ATOM 1076 C C . MET A 1 132 ? -3.083 3.120 -9.127 1.00 83.19 132 MET A C 1
ATOM 1078 O O . MET A 1 132 ? -3.365 2.927 -7.943 1.00 83.19 132 MET A O 1
ATOM 1082 N N . ALA A 1 133 ? -2.385 4.190 -9.519 1.00 82.06 133 ALA A N 1
ATOM 1083 C CA . ALA A 1 133 ? -1.940 5.224 -8.587 1.00 82.06 133 ALA A CA 1
ATOM 1084 C C . ALA A 1 133 ? -3.126 5.979 -7.962 1.00 82.06 133 ALA A C 1
ATOM 1086 O O . ALA A 1 133 ? -3.183 6.129 -6.741 1.00 82.06 133 ALA A O 1
ATOM 1087 N N . LEU A 1 134 ? -4.105 6.391 -8.773 1.00 86.75 134 LEU A N 1
ATOM 1088 C CA . LEU A 1 134 ? -5.326 7.048 -8.290 1.00 86.75 134 LEU A CA 1
ATOM 1089 C C . LEU A 1 134 ? -6.129 6.141 -7.351 1.00 86.75 134 LEU A C 1
ATOM 1091 O O . LEU A 1 134 ? -6.619 6.591 -6.316 1.00 86.75 134 LEU A O 1
ATOM 1095 N N . LEU A 1 135 ? -6.208 4.851 -7.674 1.00 87.12 135 LEU A N 1
ATOM 1096 C CA . LEU A 1 135 ? -6.887 3.853 -6.854 1.00 87.12 135 LEU A CA 1
ATOM 1097 C C . LEU A 1 135 ? -6.197 3.663 -5.492 1.00 87.12 135 LEU A C 1
ATOM 1099 O O . LEU A 1 135 ? -6.877 3.613 -4.467 1.00 87.12 135 LEU A O 1
ATOM 1103 N N . LYS A 1 136 ? -4.856 3.661 -5.440 1.00 85.19 136 LYS A N 1
ATOM 1104 C CA . LYS A 1 136 ? -4.106 3.651 -4.170 1.00 85.19 136 LYS A CA 1
ATOM 1105 C C . LYS A 1 136 ? -4.355 4.902 -3.326 1.00 85.19 136 LYS A C 1
ATOM 1107 O O . LYS A 1 136 ? -4.530 4.784 -2.114 1.00 85.19 136 LYS A O 1
ATOM 1112 N N . ILE A 1 137 ? -4.403 6.082 -3.950 1.00 89.62 137 ILE A N 1
ATOM 1113 C CA . ILE A 1 137 ? -4.739 7.338 -3.259 1.00 89.62 137 ILE A CA 1
ATOM 1114 C C . ILE A 1 137 ? -6.136 7.227 -2.647 1.00 89.62 137 ILE A C 1
ATOM 1116 O O . ILE A 1 137 ? -6.310 7.498 -1.460 1.00 89.62 137 ILE A O 1
ATOM 1120 N N . TYR A 1 138 ? -7.116 6.780 -3.433 1.00 89.69 138 TYR A N 1
ATOM 1121 C CA . TYR A 1 138 ? -8.482 6.582 -2.959 1.00 89.69 138 TYR A CA 1
ATOM 1122 C C . TYR A 1 138 ? -8.541 5.614 -1.767 1.00 89.69 138 TYR A C 1
ATOM 1124 O O . TYR A 1 138 ? -9.168 5.920 -0.755 1.00 89.69 138 TYR A O 1
ATOM 1132 N N . PHE A 1 139 ? -7.822 4.491 -1.823 1.00 88.25 139 PHE A N 1
ATOM 1133 C CA . PHE A 1 139 ? -7.752 3.544 -0.708 1.00 88.25 139 PHE A CA 1
ATOM 1134 C C . PHE A 1 139 ? -7.135 4.147 0.554 1.00 88.25 139 PHE A C 1
ATOM 1136 O O . PHE A 1 139 ? -7.703 3.992 1.637 1.00 88.25 139 PHE A O 1
ATOM 1143 N N . ALA A 1 140 ? -6.023 4.876 0.428 1.00 89.75 140 ALA A N 1
ATOM 1144 C CA . ALA A 1 140 ? -5.410 5.570 1.558 1.00 89.75 140 ALA A CA 1
ATOM 1145 C C . ALA A 1 140 ? -6.391 6.566 2.199 1.00 89.75 140 ALA A C 1
ATOM 1147 O O . ALA A 1 140 ? -6.513 6.617 3.424 1.00 89.75 140 ALA A O 1
ATOM 1148 N N . TRP A 1 141 ? -7.159 7.288 1.379 1.00 90.19 141 TRP A N 1
ATOM 1149 C CA . TRP A 1 141 ? -8.211 8.194 1.838 1.00 90.19 141 TRP A CA 1
ATOM 1150 C C . TRP A 1 141 ? -9.349 7.481 2.572 1.00 90.19 141 TRP A C 1
ATOM 1152 O O . TRP A 1 141 ? -9.758 7.942 3.638 1.00 90.19 141 TRP A O 1
ATOM 1162 N N . VAL A 1 142 ? -9.844 6.353 2.055 1.00 88.25 142 VAL A N 1
ATOM 1163 C CA . VAL A 1 142 ? -10.918 5.575 2.700 1.00 88.25 142 VAL A CA 1
ATOM 1164 C C . VAL A 1 142 ? -10.474 5.061 4.068 1.00 88.25 142 VAL A C 1
ATOM 1166 O O . VAL A 1 142 ? -11.183 5.240 5.060 1.00 88.25 142 VAL A O 1
ATOM 1169 N N . VAL A 1 143 ? -9.280 4.468 4.150 1.00 87.88 143 VAL A N 1
ATOM 1170 C CA . VAL A 1 143 ? -8.736 3.936 5.409 1.00 87.88 143 VAL A CA 1
ATOM 1171 C C . VAL A 1 143 ? -8.479 5.064 6.412 1.00 87.88 143 VAL A C 1
ATOM 1173 O O . VAL A 1 143 ? -8.795 4.927 7.594 1.00 87.88 143 VAL A O 1
ATOM 1176 N N . TRP A 1 144 ? -7.964 6.204 5.947 1.00 90.31 144 TRP A N 1
ATOM 1177 C CA . TRP A 1 144 ? -7.750 7.382 6.785 1.00 90.31 144 TRP A CA 1
ATOM 1178 C C . TRP A 1 144 ? -9.058 7.973 7.315 1.00 90.31 144 TRP A C 1
ATOM 1180 O O . TRP A 1 144 ? -9.154 8.297 8.498 1.00 90.31 144 TRP A O 1
ATOM 1190 N N . SER A 1 145 ? -10.082 8.072 6.466 1.00 86.06 145 SER A N 1
ATOM 1191 C CA . SER A 1 145 ? -11.421 8.520 6.856 1.00 86.06 145 SER A CA 1
ATOM 1192 C C . SER A 1 145 ? -12.024 7.602 7.922 1.00 86.06 145 SER A C 1
ATOM 1194 O O . SER A 1 145 ? -12.502 8.072 8.957 1.00 86.06 145 SER A O 1
ATOM 1196 N N . TYR A 1 146 ? -11.902 6.284 7.737 1.00 85.62 146 TYR A N 1
ATOM 1197 C CA . TYR A 1 146 ? -12.352 5.306 8.721 1.00 85.62 146 TYR A CA 1
ATOM 1198 C C . TYR A 1 146 ? -11.607 5.441 10.057 1.00 85.62 146 TYR A C 1
ATOM 1200 O O . TYR A 1 146 ? -12.244 5.541 11.106 1.00 85.62 146 TYR A O 1
ATOM 1208 N N . TYR A 1 147 ? -10.274 5.546 10.038 1.00 86.69 147 TYR A N 1
ATOM 1209 C CA . TYR A 1 147 ? -9.487 5.832 11.242 1.00 86.69 147 TYR A CA 1
ATOM 1210 C C . TYR A 1 147 ? -9.969 7.108 11.949 1.00 86.69 147 TYR A C 1
ATOM 1212 O O . TYR A 1 147 ? -10.162 7.117 13.166 1.00 86.69 147 TYR A O 1
ATOM 1220 N N . ARG A 1 148 ? -10.206 8.180 11.185 1.00 84.88 148 ARG A N 1
ATOM 1221 C CA . ARG A 1 148 ? -10.647 9.466 11.724 1.00 84.88 148 ARG A CA 1
ATOM 1222 C C . ARG A 1 148 ? -12.013 9.368 12.402 1.00 84.88 148 ARG A C 1
ATOM 1224 O O . ARG A 1 148 ? -12.181 9.965 13.460 1.00 84.88 148 ARG A O 1
ATOM 1231 N N . SER A 1 149 ? -12.935 8.586 11.835 1.00 81.00 149 SER A N 1
ATOM 1232 C CA . SER A 1 149 ? -14.269 8.338 12.405 1.00 81.00 149 SER A CA 1
ATOM 1233 C C . SER A 1 149 ? -14.236 7.585 13.740 1.00 81.00 149 SER A C 1
ATOM 1235 O O . SER A 1 149 ? -15.136 7.734 14.558 1.00 81.00 149 SER A O 1
ATOM 1237 N N . LEU A 1 150 ? -13.184 6.797 13.981 1.00 79.44 150 LEU A N 1
ATOM 1238 C CA . LEU A 1 150 ? -12.993 6.049 15.224 1.00 79.44 150 LEU A CA 1
ATOM 1239 C C . LEU A 1 150 ? -12.260 6.855 16.308 1.00 79.44 150 LEU A C 1
ATOM 1241 O O . LEU A 1 150 ? -12.224 6.432 17.461 1.00 79.44 150 LEU A O 1
ATOM 1245 N N . SER A 1 151 ? -11.635 7.984 15.960 1.00 78.75 151 SER A N 1
ATOM 1246 C CA . SER A 1 151 ? -10.817 8.761 16.891 1.00 78.75 151 SER A CA 1
ATOM 1247 C C . SER A 1 151 ? -11.690 9.690 17.753 1.00 78.75 151 SER A C 1
ATOM 1249 O O . SER A 1 151 ? -12.337 10.582 17.202 1.00 78.75 151 SER A O 1
ATOM 1251 N N . PRO A 1 152 ? -11.673 9.563 19.095 1.00 61.59 152 PRO A N 1
ATOM 1252 C CA . PRO A 1 152 ? -12.584 10.277 20.002 1.00 61.59 152 PRO A CA 1
ATOM 1253 C C . PRO A 1 152 ? -12.356 11.800 20.111 1.00 61.59 152 PRO A C 1
ATOM 1255 O O . PRO A 1 152 ? -13.006 12.449 20.923 1.00 61.59 152 PRO A O 1
ATOM 1258 N N . GLY A 1 153 ? -11.448 12.383 19.317 1.00 57.59 153 GLY A N 1
ATOM 1259 C CA . GLY A 1 153 ? -11.112 13.815 19.334 1.00 57.59 153 GLY A CA 1
ATOM 1260 C C . GLY A 1 153 ? -11.436 14.591 18.051 1.00 57.59 153 GLY A C 1
ATOM 1261 O O . GLY A 1 153 ? -11.091 15.765 17.964 1.00 57.59 153 GLY A O 1
ATOM 1262 N N . ASN A 1 154 ? -12.053 13.975 17.037 1.00 52.56 154 ASN A N 1
ATOM 1263 C CA . ASN A 1 154 ? -12.487 14.689 15.830 1.00 52.56 154 ASN A CA 1
ATOM 1264 C C . ASN A 1 154 ? -13.995 14.954 15.892 1.00 52.56 154 ASN A C 1
ATOM 1266 O O . ASN A 1 154 ? -14.773 14.016 16.024 1.00 52.56 154 ASN A O 1
ATOM 1270 N N . GLY A 1 155 ? -14.396 16.220 15.747 1.00 44.84 155 GLY A N 1
ATOM 1271 C CA . GLY A 1 155 ? -15.773 16.726 15.842 1.00 44.84 155 GLY A CA 1
ATOM 1272 C C . GLY A 1 155 ? -16.778 16.240 14.784 1.00 44.84 155 GLY A C 1
ATOM 1273 O O . GLY A 1 155 ? -17.683 16.984 14.421 1.00 44.84 155 GLY A O 1
ATOM 1274 N N . TYR A 1 156 ? -16.657 15.006 14.290 1.00 44.84 156 TYR A N 1
ATOM 1275 C CA . TYR A 1 156 ? -17.738 14.352 13.549 1.00 44.84 156 TYR A CA 1
ATOM 1276 C C . TYR A 1 156 ? -18.878 13.924 14.476 1.00 44.84 156 TYR A C 1
ATOM 1278 O O . TYR A 1 156 ? -20.025 13.934 14.051 1.00 44.84 156 TYR A O 1
ATOM 1286 N N . THR A 1 157 ? -18.598 13.659 15.757 1.00 46.44 157 THR A N 1
ATOM 1287 C CA . THR A 1 157 ? -19.638 13.439 16.777 1.00 46.44 157 THR A CA 1
ATOM 1288 C C . THR A 1 157 ? -20.520 14.674 16.977 1.00 46.44 157 THR A C 1
ATOM 1290 O O . THR A 1 157 ? -21.685 14.543 17.323 1.00 46.44 157 THR A O 1
ATOM 1293 N N . SER A 1 158 ? -19.981 15.873 16.733 1.00 41.75 158 SER A N 1
ATOM 1294 C CA . SER A 1 158 ? -20.692 17.153 16.864 1.00 41.75 158 SER A CA 1
ATOM 1295 C C . SER A 1 158 ? -21.469 17.580 15.612 1.00 41.75 158 SER A C 1
ATOM 1297 O O . SER A 1 158 ? -22.226 18.536 15.692 1.00 41.75 158 SER A O 1
ATOM 1299 N N . L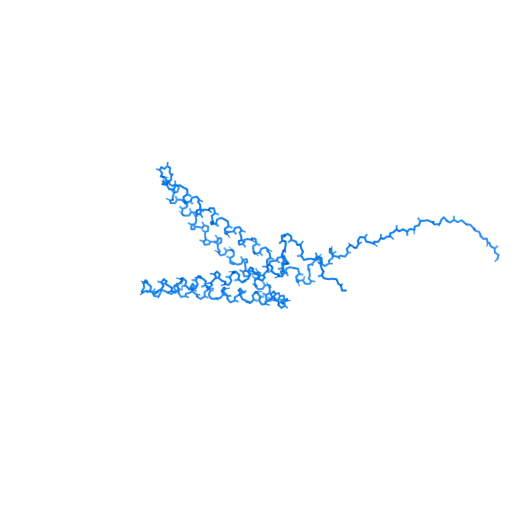EU A 1 159 ? -21.322 16.884 14.477 1.00 47.03 159 LEU A N 1
ATOM 1300 C CA . LEU A 1 159 ? -22.167 17.087 13.286 1.00 47.03 159 LEU A CA 1
ATOM 1301 C C . LEU A 1 159 ? -23.344 16.095 13.224 1.00 47.03 159 LEU A C 1
ATOM 1303 O O . LEU A 1 159 ? -24.162 16.169 12.316 1.00 47.03 159 LEU A O 1
ATOM 1307 N N . GLU A 1 160 ? -23.425 15.159 14.175 1.00 47.12 160 GLU A N 1
ATOM 1308 C CA . GLU A 1 160 ? -24.475 14.130 14.265 1.00 47.12 160 GLU A CA 1
ATOM 1309 C C . GLU A 1 160 ? -25.559 14.492 15.306 1.00 47.12 160 GLU A C 1
ATOM 1311 O O . GLU A 1 160 ? -26.414 13.670 15.622 1.00 47.12 160 GLU A O 1
ATOM 1316 N N . GLN A 1 161 ? -25.530 15.718 15.847 1.00 45.41 161 GLN A N 1
ATOM 1317 C CA . GLN A 1 161 ? -26.464 16.201 16.870 1.00 45.41 161 GLN A CA 1
ATOM 1318 C C . GLN A 1 161 ? -27.115 17.538 16.479 1.00 45.41 161 GLN A C 1
ATOM 1320 O O . GLN A 1 161 ? -27.268 18.428 17.307 1.00 45.41 161 GLN A O 1
ATOM 1325 N N . GLU A 1 162 ? -27.496 17.689 15.214 1.00 45.88 162 GLU A N 1
ATOM 1326 C CA . GLU A 1 162 ? -28.512 18.670 14.827 1.00 45.88 162 GLU A CA 1
ATOM 1327 C C . GLU A 1 162 ? -29.730 17.873 14.358 1.00 45.88 162 GLU A C 1
ATOM 1329 O O . GLU A 1 162 ? -29.824 17.415 13.221 1.00 45.88 162 GLU A O 1
ATOM 1334 N N . ASP A 1 163 ? -30.580 17.569 15.335 1.00 43.22 163 ASP A N 1
ATOM 1335 C CA . ASP A 1 163 ? -31.860 16.890 15.176 1.00 43.22 163 ASP A CA 1
ATOM 1336 C C . ASP A 1 163 ? -32.824 17.851 14.448 1.00 43.22 163 ASP A C 1
ATOM 1338 O O . ASP A 1 163 ? -33.048 18.952 14.959 1.00 43.22 163 ASP A O 1
ATOM 1342 N N . PRO A 1 164 ? -33.383 17.519 13.267 1.00 45.81 164 PRO A N 1
ATOM 1343 C CA . PRO A 1 164 ? -34.332 18.398 12.581 1.00 45.81 164 PRO A CA 1
ATOM 1344 C C . PRO A 1 164 ? -35.729 18.452 13.231 1.00 45.81 164 PRO A C 1
ATOM 1346 O O . PRO A 1 164 ? -36.594 19.147 12.707 1.00 45.81 164 PRO A O 1
ATOM 1349 N N . ASP A 1 165 ? -35.954 17.797 14.375 1.00 47.34 165 ASP A N 1
ATOM 1350 C CA . ASP A 1 165 ? -37.261 17.746 15.045 1.00 47.34 165 ASP A CA 1
ATOM 1351 C C . ASP A 1 165 ? -37.347 18.606 16.326 1.00 47.34 165 ASP A C 1
ATOM 1353 O O . ASP A 1 165 ? -38.039 18.255 17.284 1.00 47.34 165 ASP A O 1
ATOM 1357 N N . VAL A 1 166 ? -36.713 19.787 16.361 1.00 51.50 166 VAL A N 1
ATOM 1358 C CA . VAL A 1 166 ? -37.156 20.838 17.298 1.00 51.50 166 VAL A CA 1
ATOM 1359 C C . VAL A 1 166 ? -38.326 21.579 16.663 1.00 51.50 166 VAL A C 1
ATOM 1361 O O . VAL A 1 166 ? -38.187 22.621 16.024 1.00 51.50 166 VAL A O 1
ATOM 1364 N N . HIS A 1 167 ? -39.502 20.994 16.863 1.00 49.94 167 HIS A N 1
ATOM 1365 C CA . HIS A 1 167 ? -40.800 21.636 16.726 1.00 49.94 167 HIS A CA 1
ATOM 1366 C C . HIS A 1 167 ? -40.851 22.819 17.716 1.00 49.94 167 HIS A C 1
ATOM 1368 O O . HIS A 1 167 ? -41.296 22.684 18.853 1.00 49.94 167 HIS A O 1
ATOM 1374 N N . LEU A 1 168 ? -40.327 23.978 17.312 1.00 54.16 168 LEU A N 1
ATOM 1375 C CA . LEU A 1 168 ? -40.584 25.262 17.967 1.00 54.16 168 LEU A CA 1
ATOM 1376 C C . LEU A 1 168 ? -41.961 25.741 17.508 1.00 54.16 168 LEU A C 1
ATOM 1378 O O . LEU A 1 168 ? -42.084 26.661 16.705 1.00 54.16 168 LEU A O 1
ATOM 1382 N N . ASP A 1 169 ? -42.991 25.050 17.986 1.00 50.75 169 ASP A N 1
ATOM 1383 C CA . ASP A 1 169 ? -44.344 25.577 17.978 1.00 50.75 169 ASP A CA 1
ATOM 1384 C C . ASP A 1 169 ? -44.708 26.032 19.392 1.00 50.75 169 ASP A C 1
ATOM 1386 O O . ASP A 1 169 ? -44.546 25.294 20.365 1.00 50.75 169 ASP A O 1
ATOM 1390 N N . ILE A 1 170 ? -45.274 27.240 19.425 1.00 55.03 170 ILE A N 1
ATOM 1391 C CA . ILE A 1 170 ? -45.885 27.974 20.539 1.00 55.03 170 ILE A CA 1
ATOM 1392 C C . ILE A 1 170 ? -44.952 28.958 21.265 1.00 55.03 170 IL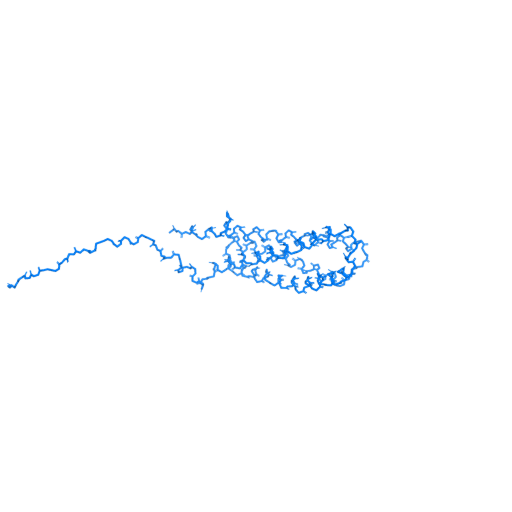E A C 1
ATOM 1394 O O . ILE A 1 170 ? -44.393 28.673 22.314 1.00 55.03 170 ILE A O 1
ATOM 1398 N N . ASP A 1 171 ? -44.922 30.181 20.737 1.00 52.47 171 ASP A N 1
ATOM 1399 C CA . ASP A 1 171 ? -45.453 31.342 21.464 1.00 52.47 171 ASP A CA 1
ATOM 1400 C C . ASP A 1 171 ? -46.422 32.053 20.500 1.00 52.47 171 ASP A C 1
ATOM 1402 O O . ASP A 1 171 ? -46.081 32.225 19.325 1.00 52.47 171 ASP A O 1
ATOM 1406 N N . PRO A 1 172 ? -47.648 32.414 20.927 1.00 51.28 172 PRO A N 1
ATOM 1407 C CA . PRO A 1 172 ? -47.765 33.594 21.781 1.00 51.28 172 PRO A CA 1
ATOM 1408 C C . PRO A 1 172 ? -48.902 33.516 22.814 1.00 51.28 172 PRO A C 1
ATOM 1410 O O . PRO A 1 172 ? -50.026 33.145 22.485 1.00 51.28 172 PRO A O 1
ATOM 1413 N N . VAL A 1 173 ? -48.673 34.010 24.032 1.00 51.97 173 VAL A N 1
ATOM 1414 C CA . VAL A 1 173 ? -49.754 34.686 24.765 1.00 51.97 173 VAL A CA 1
ATOM 1415 C C . VAL A 1 173 ? -49.232 36.003 25.315 1.00 51.97 173 VAL A C 1
ATOM 1417 O O . VAL A 1 173 ? -48.375 36.066 26.193 1.00 51.97 173 VAL A O 1
ATOM 1420 N N . GLU A 1 174 ? -49.778 37.045 24.701 1.00 49.31 174 GLU A N 1
ATOM 1421 C CA . GLU A 1 174 ? -49.755 38.446 25.076 1.00 49.31 174 GLU A CA 1
ATOM 1422 C C . GLU A 1 174 ? -49.886 38.651 26.588 1.00 49.31 174 GLU A C 1
ATOM 1424 O O . GLU A 1 174 ? -50.752 38.081 27.253 1.00 49.31 174 GLU A O 1
ATOM 1429 N N . GLY A 1 175 ? -49.051 39.533 27.133 1.00 50.81 175 GLY A N 1
ATOM 1430 C CA . GLY A 1 175 ? -49.320 40.097 28.444 1.00 50.81 175 GLY A CA 1
ATOM 1431 C C . GLY A 1 175 ? -50.582 40.951 28.406 1.00 50.81 175 GLY A C 1
ATOM 1432 O O . GLY A 1 175 ? -50.760 41.717 27.465 1.00 50.81 175 GLY A O 1
ATOM 1433 N N . LEU A 1 176 ? -51.405 40.894 29.456 1.00 45.91 176 LEU A N 1
ATOM 1434 C CA . LEU A 1 176 ? -52.211 42.046 29.849 1.00 45.91 176 LEU A CA 1
ATOM 1435 C C . LEU A 1 176 ? -52.760 41.940 31.287 1.00 45.91 176 LEU A C 1
ATOM 1437 O O . LEU A 1 176 ? -53.640 41.142 31.572 1.00 45.91 176 LEU A O 1
ATOM 1441 N N . HIS A 1 177 ? -52.225 42.821 32.138 1.00 47.78 177 HIS A N 1
ATOM 1442 C CA . HIS A 1 177 ? -52.869 43.606 33.203 1.00 47.78 177 HIS A CA 1
ATOM 1443 C C . HIS A 1 177 ? -53.658 42.983 34.381 1.0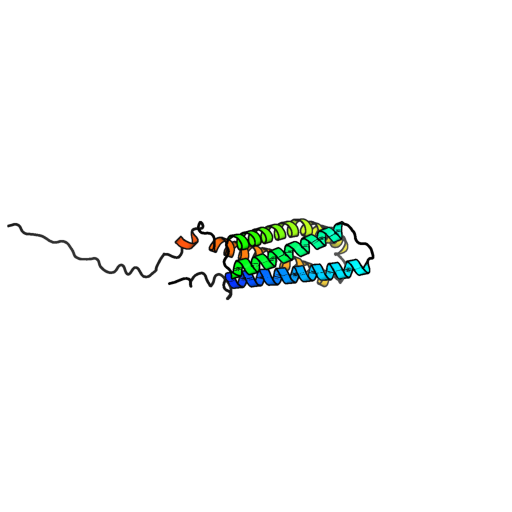0 47.78 177 HIS A C 1
ATOM 1445 O O . HIS A 1 177 ? -54.678 42.335 34.201 1.00 47.78 177 HIS A O 1
ATOM 1451 N N . ALA A 1 178 ? -53.264 43.493 35.567 1.00 49.09 178 ALA A N 1
ATOM 1452 C CA . ALA A 1 178 ? -54.076 43.867 36.741 1.00 49.09 178 ALA A CA 1
ATOM 1453 C C . ALA A 1 178 ? -54.670 42.702 37.567 1.00 49.09 178 ALA A C 1
ATOM 1455 O O . ALA A 1 178 ? -55.003 41.659 37.040 1.00 49.09 178 ALA A O 1
ATOM 1456 N N . GLU A 1 179 ? -54.787 42.758 38.892 1.00 48.44 179 GLU A N 1
ATOM 1457 C CA . GLU A 1 179 ? -55.143 43.891 39.740 1.00 48.44 179 GLU A CA 1
ATOM 1458 C C . GLU A 1 179 ? -54.757 43.590 41.201 1.00 48.44 179 GLU A C 1
ATOM 1460 O O . GLU A 1 179 ? -54.642 42.437 41.616 1.00 48.44 179 GLU A O 1
ATOM 1465 N N . ALA A 1 180 ? -54.516 44.656 41.957 1.00 51.28 180 ALA A N 1
ATOM 1466 C CA . ALA A 1 180 ? -54.174 44.639 43.369 1.00 51.28 180 ALA A CA 1
ATOM 1467 C C . ALA A 1 180 ? -55.379 44.289 44.251 1.00 51.28 180 ALA A C 1
ATOM 1469 O O . ALA A 1 180 ? -56.454 44.833 44.024 1.00 51.28 180 ALA A O 1
ATOM 1470 N N . THR A 1 181 ? -55.144 43.516 45.314 1.00 53.41 181 THR A N 1
ATOM 1471 C CA . THR A 1 181 ? -55.718 43.717 46.661 1.00 53.41 181 THR A CA 1
ATOM 1472 C C . THR A 1 181 ? -54.865 42.998 47.690 1.00 53.41 181 THR A C 1
ATOM 1474 O O . THR A 1 181 ? -54.564 41.808 47.442 1.00 53.41 181 THR A O 1
#

Foldseek 3Di:
DDPDDCQDDDDDGGLLRLQLVLLVVQLVVLVVVLVVLVVVCVVPVDDDPVSVVVNVVSVVSNVLSVLCNVCSVVVPLVSLVSNLVVLVVVLVVCCVVVVVVVVVVCV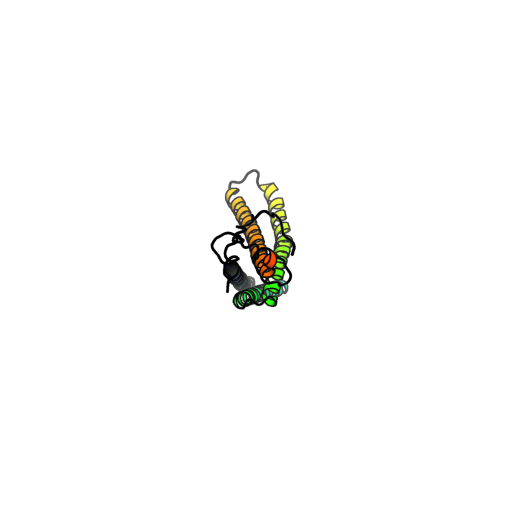VCVVVPPDDPCPVVVVVVVVVVVVVSVVSVVSSVSSVVSSLVSDPPDCPVVVVPPDPPPPPDDDDDDDDDDDDD

pLDDT: mean 74.29, std 16.97, range [36.91, 94.56]

Secondary structure (DSSP, 8-state):
----GGG-SSSSS-HHHHHHHHHHHHHHHHHHHHHHHHHHHHHH----HHHHHHHHHHHHHHHHHHHHHHHHHHT-HHHHHHHHHHHHHHHHHHHHHHHHHHHHHHHHHHTTTTS-TTHHHHHHHHHHHHHHHHHHHHHHHHHHHHHHHH-TTSTTTTSS---TT----------------

Sequence (181 aa):
MSRRYLRNCCFVVDLKMGSILIALFGAFCWLFYVVTAFGKSGYYGGYNWIDSFTFGLYGIAMTICVVGAYGAWKTDIMLVRLFAMFSWIDLIFNVIFWIPGVVRFFVDRLYRWCFSDNCIENYLSIVIVVGMALLKIYFAWVVWSYYRSLSPGNGYTSLEQEDPDVHLDIDPVEGLHAEAT